Protein AF-A0AAN8TAD5-F1 (afdb_monomer_lite)

Sequence (185 aa):
MNKVQKRFANERGVILEYLETIRKLTQAKLCNKEAYDAIMIIFDKENQDLIDEFKFLLFGRNGNKNEKKKEDKKNSMEDEMFEVDMNLTRRKTAEDTAKELMHSLQQHEDQQININIYFSAVSLGYIRKIYKEEGSSIITRLRDDPTSVLPKILKKLESEEKVLIKKWGDIHEKKNNPCKLGSIV

InterPro domains:
  IPR036600 Paired amphipathic helix superfamily [G3DSA:1.20.1160.11] (1-58)
  IPR039774 Transcriptional regulatory protein Sin3-like [PTHR12346] (69-163)

Organism: Solanum bulbocastanum (NCBI:txid147425)

Secondary structure (DSSP, 8-state):
-HHHHHHTTT-HHHHHHHHHHHHHHHTTSS-HHHHHHHHHHHHTGGGHHHHHHHHHHHHGGGHHHHHHHHHHHHHHHHHHHHHHHHHHHHHHHHHHHHHHHHHHHHH-TTS---GGGT--HHHHHHHHHHHGGGHHHHHHHHHH-HHHHHHHHHHHHHHHHHHHHHHHHHHHHHHH-GGGGS---

Structure (mmCIF, N/CA/C/O backbone):
data_AF-A0AAN8TAD5-F1
#
_entry.id   AF-A0AAN8TAD5-F1
#
loop_
_atom_site.group_PDB
_atom_site.id
_atom_site.type_symbol
_atom_site.label_atom_id
_atom_site.label_alt_id
_atom_site.label_comp_id
_atom_site.label_asym_id
_atom_site.label_entity_id
_atom_site.label_seq_id
_atom_site.pdbx_PDB_ins_code
_atom_site.Cartn_x
_atom_site.Cartn_y
_atom_site.Cartn_z
_atom_site.occupancy
_atom_site.B_iso_or_equiv
_atom_site.auth_seq_id
_atom_site.auth_comp_id
_atom_site.auth_asym_id
_atom_site.auth_atom_id
_atom_site.pdbx_PDB_model_num
ATOM 1 N N . MET A 1 1 ? 27.095 -2.766 -35.282 1.00 63.03 1 MET A N 1
ATOM 2 C CA . MET A 1 1 ? 28.398 -2.071 -35.134 1.00 63.03 1 MET A CA 1
ATOM 3 C C . MET A 1 1 ? 28.638 -1.003 -36.204 1.00 63.03 1 MET A C 1
ATOM 5 O O . MET A 1 1 ? 28.796 0.156 -35.848 1.00 63.03 1 MET A O 1
ATOM 9 N N . ASN A 1 2 ? 28.573 -1.343 -37.500 1.00 75.25 2 ASN A N 1
ATOM 10 C CA . ASN A 1 2 ? 28.844 -0.394 -38.596 1.00 75.25 2 ASN A CA 1
ATOM 11 C C . 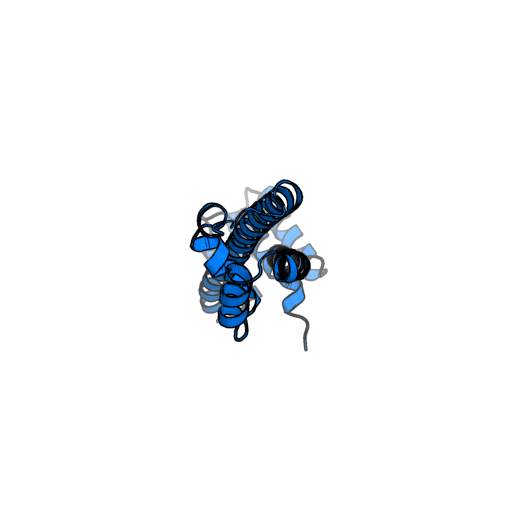ASN A 1 2 ? 27.933 0.850 -38.644 1.00 75.25 2 ASN A C 1
ATOM 13 O O . ASN A 1 2 ? 28.356 1.877 -39.156 1.00 75.25 2 ASN A O 1
ATOM 17 N N . LYS A 1 3 ? 26.696 0.787 -38.132 1.00 83.19 3 LYS A N 1
ATOM 18 C CA . LYS A 1 3 ? 25.780 1.943 -38.123 1.00 83.19 3 LYS A CA 1
ATOM 19 C C . LYS A 1 3 ? 26.178 3.005 -37.090 1.00 83.19 3 LYS A C 1
ATOM 21 O O . LYS A 1 3 ? 26.318 4.166 -37.448 1.00 83.19 3 LYS A O 1
ATOM 26 N N . VAL A 1 4 ? 26.433 2.592 -35.844 1.00 83.56 4 VAL A N 1
ATOM 27 C CA . VAL A 1 4 ? 26.841 3.482 -34.738 1.00 83.56 4 VAL A CA 1
ATOM 28 C C . VAL A 1 4 ? 28.154 4.194 -35.073 1.00 83.56 4 VAL A C 1
ATOM 30 O O . VAL A 1 4 ? 28.239 5.412 -34.983 1.00 83.56 4 VAL A O 1
ATOM 33 N N . GLN A 1 5 ? 29.156 3.450 -35.554 1.00 83.12 5 GLN A N 1
ATOM 34 C CA . GLN A 1 5 ? 30.461 4.019 -35.915 1.00 83.12 5 GLN A CA 1
ATOM 35 C C . GLN A 1 5 ? 30.392 5.005 -37.087 1.00 83.12 5 GLN A C 1
ATOM 37 O O . GLN A 1 5 ? 31.163 5.956 -37.118 1.00 83.12 5 GLN A O 1
ATOM 42 N N . LYS A 1 6 ? 29.477 4.798 -38.044 1.00 85.88 6 LYS A N 1
ATOM 43 C CA . LYS A 1 6 ? 29.263 5.737 -39.154 1.00 85.88 6 LYS A CA 1
ATOM 44 C C . LYS A 1 6 ? 28.547 7.008 -38.705 1.00 85.88 6 LYS A C 1
ATOM 46 O O . LYS A 1 6 ? 28.882 8.079 -39.193 1.00 85.88 6 LYS A O 1
ATOM 51 N N . ARG A 1 7 ? 27.571 6.889 -37.801 1.00 87.00 7 ARG A N 1
ATOM 52 C CA . ARG A 1 7 ? 26.735 8.013 -37.357 1.00 87.00 7 ARG A CA 1
ATOM 53 C C . ARG A 1 7 ? 27.471 8.940 -36.393 1.00 87.00 7 ARG A C 1
ATOM 55 O O . ARG A 1 7 ? 27.402 10.147 -36.550 1.00 87.00 7 ARG A O 1
ATOM 62 N N . PHE A 1 8 ? 28.258 8.363 -35.489 1.00 88.38 8 PHE A N 1
ATOM 63 C CA . PHE A 1 8 ? 29.022 9.091 -34.474 1.00 88.38 8 PHE A CA 1
ATOM 64 C C . PHE A 1 8 ? 30.518 9.171 -34.804 1.00 88.38 8 PHE A C 1
ATOM 66 O O . PHE A 1 8 ? 31.355 9.243 -33.908 1.00 88.38 8 PHE A O 1
ATOM 73 N N . ALA A 1 9 ? 30.891 9.142 -36.090 1.00 83.25 9 ALA A N 1
ATOM 74 C CA . ALA A 1 9 ? 32.295 9.099 -36.518 1.00 83.25 9 ALA A CA 1
ATOM 75 C C . ALA A 1 9 ? 33.137 10.267 -35.961 1.00 83.25 9 ALA A C 1
ATOM 77 O O . ALA A 1 9 ? 34.323 10.099 -35.673 1.00 83.25 9 ALA A O 1
ATOM 78 N N . ASN A 1 10 ? 32.502 11.426 -35.759 1.00 86.06 10 ASN A N 1
ATOM 79 C CA . ASN A 1 10 ? 33.123 12.633 -35.208 1.00 86.06 10 ASN A CA 1
ATOM 80 C C . ASN A 1 10 ? 32.957 12.758 -33.682 1.00 86.06 10 ASN A C 1
ATOM 82 O O . ASN A 1 10 ? 33.572 13.620 -33.061 1.00 86.06 10 ASN A O 1
ATOM 86 N N . GLU A 1 11 ? 32.180 11.871 -33.064 1.00 86.81 11 GLU A N 1
ATOM 87 C CA . GLU A 1 11 ? 31.805 11.906 -31.651 1.00 86.81 11 GLU A CA 1
ATOM 88 C C . GLU A 1 11 ? 32.415 10.709 -30.922 1.00 86.81 11 GLU A C 1
ATOM 90 O O . GLU A 1 11 ? 31.749 9.767 -30.488 1.00 86.81 11 GLU A O 1
ATOM 95 N N . ARG A 1 12 ? 33.746 10.740 -30.784 1.00 85.38 12 ARG A N 1
ATOM 96 C CA . ARG A 1 12 ? 34.502 9.646 -30.151 1.00 85.38 12 ARG A CA 1
ATOM 97 C C . ARG A 1 12 ? 34.026 9.330 -28.730 1.00 85.38 12 ARG A C 1
ATOM 99 O O . ARG A 1 12 ? 34.091 8.170 -28.339 1.00 85.38 12 ARG A O 1
ATOM 106 N N . GLY A 1 13 ? 33.538 10.328 -27.988 1.00 88.56 13 GLY A N 1
ATOM 107 C CA . GLY A 1 13 ? 32.970 10.143 -26.647 1.00 88.56 13 GLY A CA 1
ATOM 108 C C . GLY A 1 13 ? 31.778 9.183 -26.648 1.00 88.56 13 GLY A C 1
ATOM 109 O O . GLY A 1 13 ? 31.799 8.188 -25.929 1.00 88.56 13 GLY A O 1
ATOM 110 N N . VAL A 1 14 ? 30.819 9.400 -27.553 1.00 88.62 14 VAL A N 1
ATOM 111 C CA . VAL A 1 14 ? 29.623 8.555 -27.713 1.00 88.62 14 VAL A CA 1
ATOM 112 C C . VAL A 1 14 ? 30.007 7.113 -28.054 1.00 88.62 14 VAL A C 1
ATOM 114 O O . VAL A 1 14 ? 29.487 6.162 -27.471 1.00 88.62 14 VAL A O 1
ATOM 117 N N . ILE A 1 15 ? 30.974 6.925 -28.961 1.00 88.88 15 ILE A N 1
ATOM 118 C CA . ILE A 1 15 ? 31.456 5.586 -29.339 1.00 88.88 15 ILE A CA 1
ATOM 119 C C . ILE A 1 15 ? 32.115 4.870 -28.150 1.00 88.88 15 ILE A C 1
ATOM 121 O O . ILE A 1 15 ? 31.894 3.670 -27.963 1.00 88.88 15 ILE A O 1
ATOM 125 N N . LEU A 1 16 ? 32.927 5.576 -27.359 1.00 90.38 16 LEU A N 1
ATOM 126 C CA . LEU A 1 16 ? 33.606 5.005 -26.194 1.00 90.38 16 LEU A CA 1
ATOM 127 C C . LEU A 1 16 ? 32.613 4.613 -25.096 1.00 90.38 16 LEU A C 1
ATOM 129 O O . LEU A 1 16 ? 32.701 3.500 -24.580 1.00 90.38 16 LEU A O 1
ATOM 133 N N . GLU A 1 17 ? 31.645 5.473 -24.780 1.00 92.12 17 GLU A N 1
ATOM 134 C CA . GLU A 1 17 ? 30.610 5.178 -23.781 1.00 92.12 17 GLU A CA 1
ATOM 135 C C . GLU A 1 17 ? 29.714 4.010 -24.202 1.00 92.12 17 GLU A C 1
ATOM 137 O O . GLU A 1 17 ? 29.417 3.124 -23.390 1.00 92.12 17 GLU A O 1
ATOM 142 N N . TYR A 1 18 ? 29.345 3.950 -25.486 1.00 91.19 18 TYR A N 1
ATOM 143 C CA . TYR A 1 18 ? 28.626 2.815 -26.061 1.00 91.19 18 TYR A CA 1
ATOM 144 C C . TYR A 1 18 ? 29.411 1.514 -25.862 1.00 91.19 18 TYR A C 1
ATOM 146 O O . TYR A 1 18 ? 28.901 0.553 -25.283 1.00 91.19 18 TYR A O 1
ATOM 154 N N . LEU A 1 19 ? 30.672 1.482 -26.303 1.00 91.06 19 LEU A N 1
ATOM 155 C CA . LEU A 1 19 ? 31.528 0.300 -26.201 1.00 91.06 19 LEU A CA 1
ATOM 156 C C . LEU A 1 19 ? 31.737 -0.143 -24.755 1.00 91.06 19 LEU A C 1
ATOM 158 O O . LEU A 1 19 ? 31.698 -1.340 -24.468 1.00 91.06 19 LEU A O 1
ATOM 162 N N . GLU A 1 20 ? 31.925 0.808 -23.845 1.00 92.81 20 GLU A N 1
ATOM 163 C CA . GLU A 1 20 ? 32.088 0.531 -22.423 1.00 92.81 20 GLU A CA 1
ATOM 164 C C . GLU A 1 20 ? 30.814 -0.065 -21.811 1.00 92.81 20 GLU A C 1
ATOM 166 O O . GLU A 1 20 ? 30.887 -1.008 -21.018 1.00 92.81 20 GLU A O 1
ATOM 171 N N . THR A 1 21 ? 29.642 0.418 -22.223 1.00 91.62 21 THR A N 1
ATOM 172 C CA . THR A 1 21 ? 28.342 -0.124 -21.807 1.00 91.62 21 THR A CA 1
ATOM 173 C C . THR A 1 21 ? 28.157 -1.561 -22.295 1.00 91.62 21 THR A C 1
ATOM 175 O O . THR A 1 21 ? 27.820 -2.442 -21.500 1.00 91.62 21 THR A O 1
ATOM 178 N N . ILE A 1 22 ? 28.471 -1.843 -23.566 1.00 90.06 22 ILE A N 1
ATOM 179 C CA . ILE A 1 22 ? 28.450 -3.210 -24.111 1.00 90.06 22 ILE A CA 1
ATOM 180 C C . ILE A 1 22 ? 29.440 -4.107 -23.366 1.00 90.06 22 ILE A C 1
ATOM 182 O O . ILE A 1 22 ? 29.097 -5.224 -22.980 1.00 90.06 22 ILE A O 1
ATOM 186 N N . ARG A 1 23 ? 30.657 -3.622 -23.108 1.00 92.75 23 ARG A N 1
ATOM 187 C CA . ARG A 1 23 ? 31.680 -4.380 -22.383 1.00 92.75 23 ARG A CA 1
ATOM 188 C C . ARG A 1 23 ? 31.193 -4.761 -20.987 1.00 92.75 23 ARG A C 1
ATOM 190 O O . ARG A 1 23 ? 31.264 -5.931 -20.618 1.00 92.75 23 ARG A O 1
ATOM 197 N N . LYS A 1 24 ? 30.647 -3.811 -20.227 1.00 89.31 24 LYS A N 1
ATOM 198 C CA . LYS A 1 24 ? 30.080 -4.068 -18.895 1.00 89.31 24 LYS A CA 1
ATOM 199 C C . LYS A 1 24 ? 28.915 -5.066 -18.943 1.00 89.31 24 LYS A C 1
ATOM 201 O O . LYS A 1 24 ? 28.871 -5.957 -18.096 1.00 89.31 24 LYS A O 1
ATOM 206 N N . LEU A 1 25 ? 28.043 -4.978 -19.950 1.00 85.94 25 LEU A N 1
ATOM 207 C CA . LEU A 1 25 ? 26.967 -5.949 -20.177 1.00 85.94 25 LEU A CA 1
ATOM 208 C C . LEU A 1 25 ? 27.518 -7.361 -20.442 1.00 85.94 25 LEU A C 1
ATOM 210 O O . LEU A 1 25 ? 27.100 -8.316 -19.794 1.00 85.94 25 LEU A O 1
ATOM 214 N N . THR A 1 26 ? 28.508 -7.503 -21.331 1.00 85.69 26 THR A N 1
ATOM 215 C CA . THR A 1 26 ? 29.129 -8.811 -21.636 1.00 85.69 26 THR A CA 1
ATOM 216 C C . THR A 1 26 ? 29.887 -9.416 -20.454 1.00 85.69 26 THR A C 1
ATOM 218 O O . THR A 1 26 ? 29.995 -10.633 -20.352 1.00 85.69 26 THR A O 1
ATOM 221 N N . GLN A 1 27 ? 30.379 -8.583 -19.533 1.00 88.25 27 GLN A N 1
ATOM 222 C CA . GLN A 1 27 ? 31.019 -9.015 -18.288 1.00 88.25 27 GLN A CA 1
ATOM 223 C C . GLN A 1 27 ? 30.013 -9.324 -17.166 1.00 88.25 27 GLN A C 1
ATOM 225 O O . GLN A 1 27 ? 30.437 -9.522 -16.030 1.00 88.25 27 GLN A O 1
ATOM 230 N N . ALA A 1 28 ? 28.704 -9.310 -17.452 1.00 81.06 28 ALA A N 1
ATOM 231 C CA . ALA A 1 28 ? 27.626 -9.441 -16.469 1.00 81.06 28 ALA A CA 1
ATOM 232 C C . ALA A 1 28 ? 27.714 -8.427 -15.305 1.00 81.06 28 ALA A C 1
ATOM 234 O O . 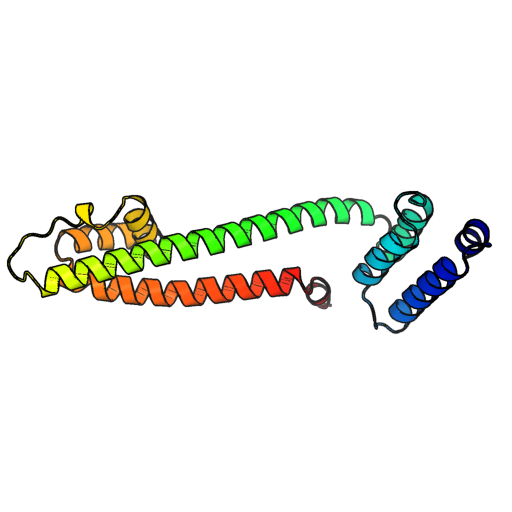ALA A 1 28 ? 27.187 -8.661 -14.221 1.00 81.06 28 ALA A O 1
ATOM 235 N N . LYS A 1 29 ? 28.376 -7.282 -15.531 1.00 83.31 29 LYS A N 1
ATOM 236 C CA . LYS A 1 29 ? 28.465 -6.160 -14.578 1.00 83.31 29 LYS A CA 1
ATOM 237 C C . LYS A 1 29 ? 27.290 -5.188 -14.697 1.00 83.31 29 LYS A C 1
ATOM 239 O O . LYS A 1 29 ? 27.157 -4.309 -13.857 1.00 83.31 29 LYS A O 1
ATOM 244 N N . LEU A 1 30 ? 26.492 -5.327 -15.754 1.00 83.44 30 LEU A N 1
ATOM 245 C CA . LEU A 1 30 ? 25.232 -4.623 -15.984 1.00 83.44 30 LEU A CA 1
ATOM 246 C C . LEU A 1 30 ? 24.187 -5.650 -16.418 1.00 83.44 30 LEU A C 1
ATOM 248 O O . LEU A 1 30 ? 24.504 -6.541 -17.210 1.00 83.44 30 LEU A O 1
ATOM 252 N N . CYS A 1 31 ? 22.944 -5.513 -15.958 1.00 82.62 31 CYS A N 1
ATOM 253 C CA . CYS A 1 31 ? 21.827 -6.264 -16.533 1.00 82.62 31 CYS A CA 1
ATOM 254 C C . CYS A 1 31 ? 21.334 -5.607 -17.838 1.00 82.62 31 CYS A C 1
ATOM 256 O O . CYS A 1 31 ? 21.557 -4.420 -18.083 1.00 82.62 31 CYS A O 1
ATOM 258 N N . ASN A 1 32 ? 20.596 -6.362 -18.667 1.00 84.06 32 ASN A N 1
ATOM 259 C CA . ASN A 1 32 ? 20.034 -5.863 -19.936 1.00 84.06 32 ASN A CA 1
ATOM 260 C C . ASN A 1 32 ? 19.261 -4.544 -19.764 1.00 84.06 32 ASN A C 1
ATOM 262 O O . ASN A 1 32 ? 19.264 -3.707 -20.659 1.00 84.06 32 ASN A O 1
ATOM 266 N N . LYS A 1 33 ? 18.598 -4.342 -18.617 1.00 81.69 33 LYS A N 1
ATOM 267 C CA . LYS A 1 33 ? 17.877 -3.097 -18.332 1.00 81.69 33 LYS A CA 1
ATOM 268 C C . LYS A 1 33 ? 18.826 -1.906 -18.172 1.00 81.69 33 LYS A C 1
ATOM 270 O O . LYS A 1 33 ? 18.628 -0.904 -18.839 1.00 81.69 33 LYS A O 1
ATOM 275 N N . GLU A 1 34 ? 19.846 -2.023 -17.330 1.00 85.25 34 GLU A N 1
ATOM 276 C CA . GLU A 1 34 ? 20.793 -0.928 -17.080 1.00 85.25 34 GLU A CA 1
ATOM 277 C C . GLU A 1 34 ? 21.597 -0.593 -18.337 1.00 85.25 34 GLU A C 1
ATOM 279 O O . GLU A 1 34 ? 21.836 0.575 -18.631 1.00 85.25 34 GLU A O 1
ATOM 284 N N . ALA A 1 35 ? 21.959 -1.613 -19.120 1.00 88.00 35 ALA A N 1
ATOM 285 C CA . ALA A 1 35 ? 22.591 -1.406 -20.414 1.00 88.00 35 ALA A CA 1
ATOM 286 C C . ALA A 1 35 ? 21.659 -0.675 -21.391 1.00 88.00 35 ALA A C 1
ATOM 288 O O . ALA A 1 35 ? 22.110 0.211 -22.104 1.00 88.00 35 ALA A O 1
ATOM 289 N N . TYR A 1 36 ? 20.364 -1.003 -21.418 1.00 89.38 36 TYR A N 1
ATOM 290 C CA . TYR A 1 36 ? 19.389 -0.287 -22.244 1.00 89.38 36 TYR A CA 1
ATOM 291 C C . TYR A 1 36 ? 19.217 1.176 -21.813 1.00 89.38 36 TYR A C 1
ATOM 293 O O . TYR A 1 36 ? 19.291 2.063 -22.659 1.00 89.38 36 TYR A O 1
ATOM 301 N N . ASP A 1 37 ? 19.049 1.429 -20.512 1.00 87.19 37 ASP A N 1
ATOM 302 C CA . ASP A 1 37 ? 18.869 2.781 -19.970 1.00 87.19 37 ASP A CA 1
ATOM 303 C C . ASP A 1 37 ? 20.116 3.653 -20.243 1.00 87.19 37 ASP A C 1
ATOM 305 O O . ASP A 1 37 ? 19.990 4.802 -20.665 1.00 87.19 37 ASP A O 1
ATOM 309 N N . ALA A 1 38 ? 21.326 3.095 -20.109 1.00 89.25 38 ALA A N 1
ATOM 310 C CA . ALA A 1 38 ? 22.568 3.777 -20.480 1.00 89.25 38 ALA A CA 1
ATOM 311 C C . ALA A 1 38 ? 22.634 4.094 -21.984 1.00 89.25 38 ALA A C 1
ATOM 313 O O . ALA A 1 38 ? 23.037 5.186 -22.371 1.00 89.25 38 ALA A O 1
ATOM 314 N N . ILE A 1 39 ? 22.192 3.174 -22.844 1.00 90.81 39 ILE A N 1
ATOM 315 C CA . ILE A 1 39 ? 22.190 3.370 -24.301 1.00 90.81 39 ILE A CA 1
ATOM 316 C C . ILE A 1 39 ? 21.171 4.429 -24.736 1.00 90.81 39 ILE A C 1
ATOM 318 O O . ILE A 1 39 ? 21.461 5.197 -25.651 1.00 90.81 39 ILE A O 1
ATOM 322 N N . MET A 1 40 ? 20.023 4.529 -24.057 1.00 89.44 40 MET A N 1
ATOM 323 C CA . MET A 1 40 ? 19.075 5.628 -24.274 1.00 89.44 40 MET A CA 1
ATOM 324 C C . MET A 1 40 ? 19.696 6.995 -23.977 1.00 89.44 40 MET A C 1
ATOM 326 O O . MET A 1 40 ? 19.405 7.955 -24.683 1.00 89.44 40 MET A O 1
ATOM 330 N N . ILE A 1 41 ? 20.545 7.082 -22.949 1.00 89.12 41 ILE A N 1
ATOM 331 C CA . ILE A 1 41 ? 21.253 8.318 -22.594 1.00 89.12 41 ILE A CA 1
ATOM 332 C C . ILE A 1 41 ? 22.346 8.625 -23.627 1.00 89.12 41 ILE A C 1
ATOM 334 O O . ILE A 1 41 ? 22.442 9.758 -24.082 1.00 89.12 41 ILE A O 1
ATOM 338 N N . ILE A 1 42 ? 23.130 7.619 -24.031 1.00 90.88 42 ILE A N 1
ATOM 339 C CA . ILE A 1 42 ? 24.257 7.774 -24.969 1.00 90.88 42 ILE A CA 1
ATOM 340 C C . ILE A 1 42 ? 23.794 8.234 -26.359 1.00 90.88 42 ILE A C 1
ATOM 342 O O . ILE A 1 42 ? 24.480 9.019 -27.007 1.00 90.88 42 ILE A O 1
ATOM 346 N N . PHE A 1 43 ? 22.661 7.723 -26.845 1.00 89.31 43 PHE A N 1
ATOM 347 C CA . PHE A 1 43 ? 22.172 8.015 -28.196 1.00 89.31 43 PHE A CA 1
ATOM 348 C C . PHE A 1 43 ? 21.149 9.152 -28.263 1.00 89.31 43 PHE A C 1
ATOM 350 O O . PHE A 1 43 ? 20.903 9.657 -29.360 1.00 89.31 43 PHE A O 1
ATOM 357 N N . ASP A 1 44 ? 20.599 9.571 -27.122 1.00 84.19 44 ASP A N 1
ATOM 358 C CA . ASP A 1 44 ? 19.527 10.564 -27.006 1.00 84.19 44 ASP A CA 1
ATOM 359 C C . ASP A 1 44 ? 18.295 10.249 -27.890 1.00 84.19 44 ASP A C 1
ATOM 361 O O . ASP A 1 44 ? 18.239 9.291 -28.670 1.00 84.19 44 ASP A O 1
ATOM 365 N N . LYS A 1 45 ? 17.235 11.047 -27.765 1.00 80.38 45 LYS A N 1
ATOM 366 C CA . LYS A 1 45 ? 15.980 10.831 -28.484 1.00 80.38 45 LYS A CA 1
ATOM 367 C C . LYS A 1 45 ? 16.092 11.028 -29.994 1.00 80.38 45 LYS A C 1
ATOM 369 O O . LYS A 1 45 ? 15.178 10.619 -30.700 1.00 80.38 45 LYS A O 1
ATOM 374 N N . GLU A 1 46 ? 17.168 11.621 -30.497 1.00 83.50 46 GLU A N 1
ATOM 375 C CA . GLU A 1 46 ? 17.367 11.863 -31.931 1.00 83.50 46 GLU A CA 1
ATOM 376 C C . GLU A 1 46 ? 17.778 10.600 -32.707 1.00 83.50 46 GLU A C 1
ATOM 378 O O . GLU A 1 46 ? 17.617 10.537 -33.926 1.00 83.50 46 GLU A O 1
ATOM 383 N N . ASN A 1 47 ? 18.251 9.558 -32.013 1.00 87.94 47 ASN A N 1
ATOM 384 C CA . ASN A 1 47 ? 18.738 8.318 -32.622 1.00 87.94 47 ASN A CA 1
ATOM 385 C C . ASN A 1 47 ? 17.891 7.099 -32.209 1.00 87.94 47 ASN A C 1
ATOM 387 O O . ASN A 1 47 ? 18.424 6.023 -31.916 1.00 87.94 47 ASN A O 1
ATOM 391 N N . GLN A 1 48 ? 16.559 7.259 -32.197 1.00 85.88 48 GLN A N 1
ATOM 392 C CA . GLN A 1 48 ? 15.621 6.192 -31.807 1.00 85.88 48 GLN A CA 1
ATOM 393 C C . GLN A 1 48 ? 15.808 4.897 -32.594 1.00 85.88 48 GLN A C 1
ATOM 395 O O . GLN A 1 48 ? 15.666 3.824 -32.024 1.00 85.88 48 GLN A O 1
ATOM 400 N N . ASP A 1 49 ? 16.187 4.959 -33.872 1.00 87.38 49 ASP A N 1
ATOM 401 C CA . ASP A 1 49 ? 16.398 3.758 -34.683 1.00 87.38 49 ASP A CA 1
ATOM 402 C C . ASP A 1 49 ? 17.512 2.856 -34.125 1.00 87.38 49 ASP A C 1
ATOM 404 O O . ASP A 1 49 ? 17.405 1.629 -34.166 1.00 87.38 49 ASP A O 1
ATOM 408 N N . LEU A 1 50 ? 18.561 3.456 -33.551 1.00 89.50 50 LEU A N 1
ATOM 409 C CA . LEU A 1 50 ? 19.647 2.726 -32.896 1.00 89.50 50 LEU A CA 1
ATOM 410 C C . LEU A 1 50 ? 19.219 2.185 -31.527 1.00 89.50 50 LEU A C 1
ATOM 412 O O . LEU A 1 50 ? 19.593 1.065 -31.169 1.00 89.50 50 LEU A O 1
ATOM 416 N N . ILE A 1 51 ? 18.422 2.957 -30.782 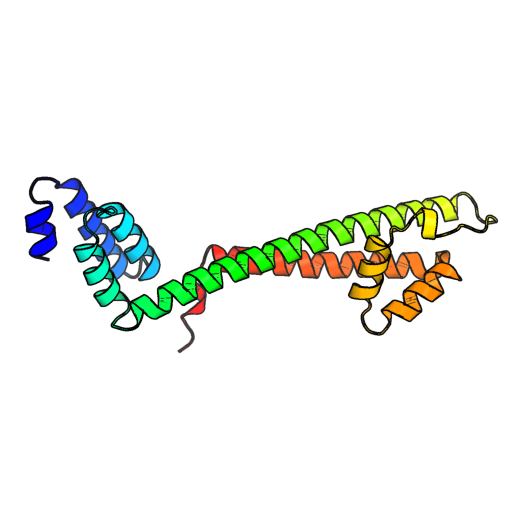1.00 88.94 51 ILE A N 1
ATOM 417 C CA . ILE A 1 51 ? 17.856 2.553 -29.486 1.00 88.94 51 ILE A CA 1
ATOM 418 C C . ILE A 1 51 ? 16.905 1.365 -29.671 1.00 88.94 51 ILE A C 1
ATOM 420 O O . ILE A 1 51 ? 17.007 0.377 -28.943 1.00 88.94 51 ILE A O 1
ATOM 424 N N . ASP A 1 52 ? 16.036 1.411 -30.678 1.00 84.94 52 ASP A N 1
ATOM 425 C CA . ASP A 1 52 ? 15.080 0.355 -31.003 1.00 84.94 52 ASP A CA 1
ATOM 426 C C . ASP A 1 52 ? 15.773 -0.925 -31.483 1.00 84.94 52 ASP A C 1
ATOM 428 O O . ASP A 1 52 ? 15.405 -2.024 -31.056 1.00 84.94 52 ASP A O 1
ATOM 432 N N . GLU A 1 53 ? 16.810 -0.813 -32.323 1.00 86.44 53 GLU A N 1
ATOM 433 C CA . GLU A 1 53 ? 17.621 -1.966 -32.735 1.00 86.44 53 GLU A CA 1
ATOM 434 C C . GLU A 1 53 ? 18.285 -2.617 -31.511 1.00 86.44 53 GLU A C 1
ATOM 436 O O . GLU A 1 53 ? 18.241 -3.838 -31.346 1.00 86.44 53 GLU A O 1
ATOM 441 N N . PHE A 1 54 ? 18.827 -1.808 -30.597 1.00 87.44 54 PHE A N 1
ATOM 442 C CA . PHE A 1 54 ? 19.443 -2.304 -29.369 1.00 87.44 54 PHE A CA 1
ATOM 443 C C . PHE A 1 54 ? 18.430 -2.950 -28.414 1.00 87.44 54 PHE A C 1
ATOM 445 O O . PHE A 1 54 ? 18.654 -4.048 -27.902 1.00 87.44 54 PHE A O 1
ATOM 452 N N . LYS A 1 55 ? 17.266 -2.328 -28.227 1.00 86.25 55 LYS A N 1
ATOM 453 C CA . LYS A 1 55 ? 16.138 -2.884 -27.470 1.00 86.25 55 LYS A CA 1
ATOM 454 C C . LYS A 1 55 ? 15.697 -4.232 -28.025 1.00 86.25 55 LYS A C 1
ATOM 456 O O . LYS A 1 55 ? 15.445 -5.164 -27.260 1.00 86.25 55 LYS A O 1
ATOM 461 N N . PHE A 1 56 ? 15.609 -4.345 -29.349 1.00 83.94 56 PHE A N 1
ATOM 462 C CA . PHE A 1 56 ? 15.255 -5.589 -30.018 1.00 83.94 56 PHE A CA 1
ATOM 463 C C . PHE A 1 56 ? 16.305 -6.676 -29.770 1.00 83.94 56 PHE A C 1
ATOM 465 O O . PHE A 1 56 ? 15.937 -7.815 -29.492 1.00 83.94 56 PHE A O 1
ATOM 472 N N . LEU A 1 57 ? 17.594 -6.329 -29.798 1.00 85.25 57 LEU A N 1
ATOM 473 C CA . LEU A 1 57 ? 18.679 -7.260 -29.476 1.00 85.25 57 LEU A CA 1
ATOM 474 C C . LEU A 1 57 ? 18.607 -7.762 -28.027 1.00 85.25 57 LEU A C 1
ATOM 476 O O . LEU A 1 57 ? 18.845 -8.941 -27.779 1.00 85.25 57 LEU A O 1
ATOM 480 N N . LEU A 1 58 ? 18.252 -6.894 -27.079 1.00 83.06 58 LEU A N 1
ATOM 481 C CA . LEU A 1 58 ? 18.200 -7.248 -25.658 1.00 83.06 58 LEU A CA 1
ATOM 482 C C . LEU A 1 58 ? 16.928 -7.990 -25.232 1.00 83.06 58 LEU A C 1
ATOM 484 O O . LEU A 1 58 ? 16.976 -8.801 -24.305 1.00 83.06 58 LEU A O 1
ATOM 488 N N . PHE A 1 59 ? 15.784 -7.679 -25.847 1.00 80.19 59 PHE A N 1
ATOM 489 C CA . PHE A 1 59 ? 14.463 -8.115 -25.371 1.00 80.19 59 PHE A CA 1
ATOM 490 C C . PHE A 1 59 ? 13.625 -8.854 -26.428 1.00 80.19 59 PHE A C 1
ATOM 492 O O . PHE A 1 59 ? 12.515 -9.312 -26.134 1.00 80.19 59 PHE A O 1
ATOM 499 N N . GLY A 1 60 ? 14.129 -8.978 -27.657 1.00 76.12 60 GLY A N 1
ATOM 500 C CA . GLY A 1 60 ? 13.438 -9.600 -28.782 1.00 76.12 60 GLY A CA 1
ATOM 501 C C . GLY A 1 60 ? 12.153 -8.875 -29.204 1.00 76.12 60 GLY A C 1
ATOM 502 O O . GLY A 1 60 ? 11.841 -7.760 -28.781 1.00 76.12 60 GLY A O 1
ATOM 503 N N . ARG A 1 61 ? 11.337 -9.563 -30.014 1.00 63.94 61 ARG A N 1
ATOM 504 C CA . ARG A 1 61 ? 10.050 -9.082 -30.572 1.00 63.94 61 ARG A CA 1
ATOM 505 C C . ARG A 1 61 ? 8.991 -8.725 -29.509 1.00 63.94 61 ARG A C 1
ATOM 507 O O . ARG A 1 61 ? 7.975 -8.115 -29.828 1.00 63.94 61 ARG A O 1
ATOM 514 N N . ASN A 1 62 ? 9.238 -9.081 -28.246 1.00 55.38 62 ASN A N 1
ATOM 515 C CA . ASN A 1 62 ? 8.374 -8.803 -27.098 1.00 55.38 62 ASN A CA 1
ATOM 516 C C . ASN A 1 62 ? 8.694 -7.468 -26.391 1.00 55.38 62 ASN A C 1
ATOM 518 O O . ASN A 1 62 ? 7.956 -7.083 -25.482 1.00 55.38 62 ASN A O 1
ATOM 522 N N . GLY A 1 63 ? 9.740 -6.741 -26.808 1.00 52.06 63 GLY A N 1
ATOM 523 C CA . GLY A 1 63 ? 10.179 -5.484 -26.184 1.00 52.06 63 GLY A CA 1
ATOM 524 C C . GLY A 1 63 ? 9.081 -4.419 -26.040 1.00 52.06 63 GLY A C 1
ATOM 525 O O . GLY A 1 63 ? 8.954 -3.824 -24.974 1.00 52.06 63 GLY A O 1
ATOM 526 N N . ASN A 1 64 ? 8.216 -4.251 -27.048 1.00 49.72 64 ASN A N 1
ATOM 527 C CA . ASN A 1 64 ? 7.130 -3.254 -27.015 1.00 49.72 64 ASN A CA 1
ATOM 528 C C . ASN A 1 64 ? 5.972 -3.640 -26.077 1.00 49.72 64 ASN A C 1
ATOM 530 O O . ASN A 1 64 ? 5.344 -2.774 -25.476 1.00 49.72 64 ASN A O 1
ATOM 534 N N . LYS A 1 65 ? 5.708 -4.941 -25.879 1.00 51.59 65 LYS A N 1
ATOM 535 C CA . LYS A 1 65 ? 4.739 -5.407 -24.865 1.00 51.59 65 LYS A CA 1
ATOM 536 C C . LYS A 1 65 ? 5.275 -5.206 -23.445 1.00 51.59 65 LYS A C 1
ATOM 538 O O . LYS A 1 65 ? 4.493 -5.041 -22.512 1.00 51.59 65 LYS A O 1
ATOM 543 N N . ASN A 1 66 ? 6.597 -5.221 -23.284 1.00 49.94 66 ASN A N 1
ATOM 544 C CA . ASN A 1 66 ? 7.253 -5.044 -21.996 1.00 49.94 66 ASN A CA 1
ATOM 545 C C . ASN A 1 66 ? 7.295 -3.579 -21.550 1.00 49.94 66 ASN A C 1
ATOM 547 O O . ASN A 1 66 ? 7.301 -3.350 -20.351 1.00 49.94 66 ASN A O 1
ATOM 551 N N . GLU A 1 67 ? 7.301 -2.598 -22.454 1.00 51.41 67 GLU A N 1
ATOM 552 C CA . GLU A 1 67 ? 7.249 -1.174 -22.076 1.00 51.41 67 GLU A CA 1
ATOM 553 C C . GLU A 1 67 ? 5.905 -0.765 -21.494 1.00 51.41 67 GLU A C 1
ATOM 555 O O . GLU A 1 67 ? 5.879 -0.225 -20.393 1.00 51.41 67 GLU A O 1
ATOM 560 N N . LYS A 1 68 ? 4.796 -1.128 -22.148 1.00 52.75 68 LYS A N 1
ATOM 561 C CA . LYS A 1 68 ? 3.460 -0.873 -21.597 1.00 52.75 68 LYS A CA 1
ATOM 562 C C . LYS A 1 68 ? 3.274 -1.569 -20.242 1.00 52.75 68 LYS A C 1
ATOM 564 O O . LYS A 1 68 ? 2.915 -0.932 -19.264 1.00 52.75 68 LYS A O 1
ATOM 569 N N . LYS A 1 69 ? 3.703 -2.836 -20.130 1.00 53.62 69 LYS A N 1
ATOM 570 C CA . LYS A 1 69 ? 3.748 -3.555 -18.841 1.00 53.62 69 LYS A CA 1
ATOM 571 C C . LYS A 1 69 ? 4.670 -2.908 -17.798 1.00 53.62 69 LYS A C 1
ATOM 573 O O . LYS A 1 69 ? 4.425 -3.071 -16.607 1.00 53.62 69 LYS A O 1
ATOM 578 N N . LYS A 1 70 ? 5.759 -2.247 -18.201 1.00 54.91 70 LYS A N 1
ATOM 579 C CA . LYS A 1 70 ? 6.691 -1.565 -17.286 1.00 54.91 70 LYS A CA 1
ATOM 580 C C . LYS A 1 70 ? 6.097 -0.261 -16.768 1.00 54.91 70 LYS A C 1
ATOM 582 O O . LYS A 1 70 ? 6.280 0.019 -15.589 1.00 54.91 70 LYS A O 1
ATOM 587 N N . GLU A 1 71 ? 5.410 0.498 -17.614 1.00 55.94 71 GLU A N 1
ATOM 588 C CA . GLU A 1 71 ? 4.695 1.715 -17.224 1.00 55.94 71 GLU A CA 1
ATOM 589 C C . GLU A 1 71 ? 3.531 1.374 -16.288 1.00 55.94 71 GLU A C 1
ATOM 591 O O . GLU A 1 71 ? 3.482 1.890 -15.176 1.00 55.94 71 GLU A O 1
ATOM 596 N N . ASP A 1 72 ? 2.719 0.371 -16.639 1.00 58.72 72 ASP A N 1
ATOM 597 C CA . ASP A 1 72 ? 1.646 -0.141 -15.777 1.00 58.72 72 ASP A CA 1
ATOM 598 C C . ASP A 1 72 ? 2.189 -0.631 -14.418 1.00 58.72 72 ASP A C 1
ATOM 600 O O . ASP A 1 72 ? 1.624 -0.342 -13.364 1.00 58.72 72 ASP A O 1
ATOM 604 N N . LYS A 1 73 ? 3.333 -1.334 -14.409 1.00 60.53 73 LYS A N 1
ATOM 605 C CA . LYS A 1 73 ? 3.973 -1.811 -13.171 1.00 60.53 73 LYS A CA 1
ATOM 606 C C . LYS A 1 73 ? 4.593 -0.677 -12.350 1.00 60.53 73 LYS A C 1
ATOM 608 O O . LYS A 1 73 ? 4.600 -0.758 -11.124 1.00 60.53 73 LYS A O 1
ATOM 613 N N . LYS A 1 74 ? 5.143 0.355 -12.995 1.00 60.38 74 LYS A N 1
ATOM 614 C CA . LYS A 1 74 ? 5.680 1.540 -12.315 1.00 60.38 74 LYS A CA 1
ATOM 615 C C . LYS A 1 74 ? 4.548 2.322 -11.647 1.00 60.38 74 LYS A C 1
ATOM 617 O O . LYS A 1 74 ? 4.667 2.600 -10.459 1.00 60.38 74 LYS A O 1
ATOM 622 N N . ASN A 1 75 ? 3.454 2.560 -12.368 1.00 65.75 75 ASN A N 1
ATOM 623 C CA . ASN A 1 75 ? 2.264 3.233 -11.847 1.00 65.75 75 ASN A CA 1
ATOM 624 C C . ASN A 1 75 ? 1.656 2.436 -10.680 1.00 65.75 75 ASN A C 1
ATOM 626 O O . ASN A 1 75 ? 1.416 2.994 -9.619 1.00 65.75 75 ASN A O 1
ATOM 630 N N . SER A 1 76 ? 1.563 1.105 -10.801 1.00 73.94 76 SER A N 1
ATOM 631 C CA . SER A 1 76 ? 1.115 0.232 -9.704 1.00 73.94 76 SER A CA 1
ATOM 632 C C . SER A 1 76 ? 1.997 0.328 -8.454 1.00 73.94 76 SER A C 1
ATOM 634 O O . SER A 1 76 ? 1.481 0.316 -7.342 1.00 73.94 76 SER A O 1
ATOM 636 N N . MET A 1 77 ? 3.325 0.404 -8.600 1.00 75.00 77 MET A N 1
ATOM 637 C CA . MET A 1 77 ? 4.220 0.544 -7.442 1.00 75.00 77 MET A CA 1
ATOM 638 C C . MET A 1 77 ? 4.121 1.934 -6.798 1.00 75.00 77 MET A C 1
ATOM 640 O O . MET A 1 77 ? 4.295 2.050 -5.587 1.00 75.00 77 MET A O 1
ATOM 644 N N . GLU A 1 78 ? 3.849 2.978 -7.583 1.00 78.81 78 GLU A N 1
ATOM 645 C CA . GLU A 1 78 ? 3.589 4.330 -7.073 1.00 78.81 78 GLU A CA 1
ATOM 646 C C . GLU A 1 78 ? 2.260 4.391 -6.306 1.00 78.81 78 GLU A C 1
ATOM 648 O O . GLU A 1 78 ? 2.235 4.914 -5.190 1.00 78.81 78 GLU A O 1
ATOM 653 N N . ASP A 1 79 ? 1.207 3.756 -6.826 1.00 84.50 79 ASP A N 1
ATOM 654 C CA . ASP A 1 79 ? -0.087 3.623 -6.147 1.00 84.50 79 ASP A CA 1
ATOM 655 C C . ASP A 1 79 ? 0.034 2.826 -4.838 1.00 84.50 79 ASP A C 1
ATOM 657 O O . ASP A 1 79 ? -0.487 3.236 -3.798 1.00 84.50 79 ASP A O 1
ATOM 661 N N . GLU A 1 80 ? 0.767 1.706 -4.853 1.00 86.94 80 GLU A N 1
ATOM 662 C CA . GLU A 1 80 ? 1.016 0.899 -3.653 1.00 86.94 80 GLU A CA 1
ATOM 663 C C . GLU A 1 80 ? 1.782 1.682 -2.580 1.00 86.94 80 GLU A C 1
ATOM 665 O O . GLU A 1 80 ? 1.465 1.570 -1.393 1.00 86.94 80 GLU A O 1
ATOM 670 N N . MET A 1 81 ? 2.784 2.470 -2.980 1.00 86.88 81 MET A N 1
ATOM 671 C CA . MET A 1 81 ? 3.560 3.313 -2.068 1.00 86.88 81 MET A CA 1
ATOM 672 C C . MET A 1 81 ? 2.671 4.386 -1.435 1.00 86.88 81 MET A C 1
ATOM 674 O O . MET A 1 81 ? 2.652 4.520 -0.211 1.00 86.88 81 MET A O 1
ATOM 678 N N . PHE A 1 82 ? 1.868 5.074 -2.250 1.00 90.88 82 PHE A N 1
ATOM 679 C CA . PHE A 1 82 ? 0.909 6.065 -1.770 1.00 90.88 82 PHE A CA 1
ATOM 680 C C . PHE A 1 82 ? -0.099 5.457 -0.788 1.00 90.88 82 PHE A C 1
ATOM 682 O O . PHE A 1 82 ? -0.403 6.058 0.244 1.00 90.88 82 PHE A O 1
ATOM 689 N N . GLU A 1 83 ? -0.603 4.251 -1.061 1.00 91.12 83 GLU A N 1
ATOM 690 C CA . GLU A 1 83 ? -1.535 3.584 -0.153 1.00 91.12 83 GLU A CA 1
ATOM 691 C C . GLU A 1 83 ? -0.880 3.256 1.197 1.00 91.12 83 GLU A C 1
ATOM 693 O O . GLU A 1 83 ? -1.507 3.414 2.249 1.00 91.12 83 GLU A O 1
ATOM 698 N N . VAL A 1 84 ? 0.375 2.798 1.194 1.00 91.50 84 VAL A N 1
ATOM 699 C CA . VAL A 1 84 ? 1.115 2.502 2.429 1.00 91.50 84 VAL A CA 1
ATOM 700 C C . VAL A 1 84 ? 1.343 3.772 3.242 1.00 91.50 84 VAL A C 1
ATOM 702 O O . VAL A 1 84 ? 1.015 3.776 4.430 1.00 91.50 84 VAL A O 1
ATOM 705 N N . ASP A 1 85 ? 1.803 4.851 2.611 1.00 91.88 85 ASP A N 1
ATOM 706 C CA . ASP A 1 85 ? 2.028 6.140 3.273 1.00 91.88 85 ASP A CA 1
ATOM 707 C C . ASP A 1 85 ? 0.722 6.703 3.848 1.00 91.88 85 ASP A C 1
ATOM 709 O O . ASP A 1 85 ? 0.652 7.073 5.021 1.00 91.88 85 ASP A O 1
ATOM 713 N N . MET A 1 86 ? -0.362 6.661 3.070 1.00 93.56 86 MET A N 1
ATOM 714 C CA . MET A 1 86 ? -1.692 7.076 3.519 1.00 93.56 86 MET A CA 1
ATOM 715 C C . MET A 1 86 ? -2.171 6.258 4.727 1.00 93.56 86 MET A C 1
ATOM 717 O O . MET A 1 86 ? -2.744 6.809 5.672 1.00 93.56 86 MET A O 1
ATOM 721 N N . ASN A 1 87 ? -1.956 4.939 4.725 1.00 91.69 87 ASN A N 1
ATOM 722 C CA . ASN A 1 87 ? -2.305 4.097 5.868 1.00 91.69 87 ASN A CA 1
ATOM 723 C C . ASN A 1 87 ? -1.416 4.406 7.087 1.00 91.69 87 ASN A C 1
ATOM 725 O O . ASN A 1 87 ? -1.946 4.441 8.196 1.00 91.69 87 ASN A O 1
ATOM 729 N N . LEU A 1 88 ? -0.120 4.695 6.909 1.00 93.62 88 LEU A N 1
ATOM 730 C CA . LEU A 1 88 ? 0.772 5.130 7.993 1.00 93.62 88 LEU A CA 1
ATOM 731 C C . LEU A 1 88 ? 0.300 6.449 8.620 1.00 93.62 88 LEU A C 1
ATOM 733 O O . LEU A 1 88 ? 0.231 6.543 9.846 1.00 93.62 88 LEU A O 1
ATOM 737 N N . THR A 1 89 ? -0.103 7.434 7.812 1.00 93.50 89 THR A N 1
ATOM 738 C CA . THR A 1 89 ? -0.671 8.696 8.315 1.00 93.50 89 THR A CA 1
ATOM 739 C C . THR A 1 89 ? -1.958 8.454 9.100 1.00 93.50 89 THR A C 1
ATOM 741 O O . THR A 1 89 ? -2.075 8.897 10.240 1.00 93.50 89 THR A O 1
ATOM 744 N N . ARG A 1 90 ? -2.912 7.697 8.539 1.00 92.62 90 ARG A N 1
ATOM 745 C CA . ARG A 1 90 ? -4.186 7.380 9.216 1.00 92.62 90 ARG A CA 1
ATOM 746 C C . ARG A 1 90 ? -3.972 6.632 10.525 1.00 92.62 90 ARG A C 1
ATOM 748 O O . ARG A 1 90 ? -4.631 6.934 11.518 1.00 92.62 90 ARG A O 1
ATOM 755 N N . ARG A 1 91 ? -3.039 5.678 10.530 1.00 94.75 91 ARG A N 1
ATOM 756 C CA . ARG A 1 91 ? -2.617 4.941 11.721 1.00 94.75 91 ARG A CA 1
ATOM 757 C C . ARG A 1 91 ? -2.097 5.890 12.787 1.00 94.75 91 ARG A C 1
ATOM 759 O O . ARG A 1 91 ? -2.549 5.800 13.922 1.00 94.75 91 ARG A O 1
ATOM 766 N N . LYS A 1 92 ? -1.186 6.793 12.418 1.00 94.06 92 LYS A N 1
ATOM 767 C CA . LYS A 1 92 ? -0.581 7.751 13.342 1.00 94.06 92 LYS A CA 1
ATOM 768 C C . LYS A 1 92 ? -1.634 8.671 13.960 1.00 94.06 92 LYS A C 1
ATOM 770 O O . LYS A 1 92 ? -1.697 8.776 15.177 1.00 94.06 92 LYS A O 1
ATOM 775 N N . THR A 1 93 ? -2.545 9.216 13.154 1.00 94.12 93 THR A N 1
ATOM 776 C CA . THR A 1 93 ? -3.679 10.012 13.656 1.00 94.12 93 THR A CA 1
ATOM 777 C C . THR A 1 93 ? -4.588 9.207 14.592 1.00 94.12 93 THR A C 1
ATOM 779 O O . THR A 1 93 ? -5.005 9.711 15.634 1.00 94.12 93 THR A O 1
ATOM 782 N N . ALA A 1 94 ? -4.901 7.952 14.256 1.00 93.88 94 ALA A N 1
ATOM 783 C CA . ALA A 1 94 ? -5.703 7.080 15.119 1.00 93.88 94 ALA A CA 1
ATOM 784 C C . ALA A 1 94 ? -4.985 6.735 16.437 1.00 93.88 94 ALA A C 1
ATOM 786 O O . ALA A 1 94 ? -5.627 6.621 17.475 1.00 93.88 94 ALA A O 1
ATOM 787 N N . GLU A 1 95 ? -3.664 6.583 16.407 1.00 95.06 95 GLU A N 1
ATOM 788 C CA . GLU A 1 95 ? -2.844 6.338 17.592 1.00 95.06 95 GLU A CA 1
ATOM 789 C C . GLU A 1 95 ? -2.788 7.568 18.502 1.00 95.06 95 GLU A C 1
ATOM 791 O O . GLU A 1 95 ? -3.002 7.441 19.705 1.00 95.06 95 GLU A O 1
ATOM 796 N N . ASP A 1 96 ? -2.536 8.749 17.938 1.00 94.19 96 ASP A N 1
ATOM 797 C CA . ASP A 1 96 ? -2.426 9.991 18.706 1.00 94.19 96 ASP A CA 1
ATOM 798 C C . ASP A 1 96 ? -3.767 10.330 19.383 1.00 94.19 96 ASP A C 1
ATOM 800 O O . ASP A 1 96 ? -3.799 10.581 20.586 1.00 94.19 96 ASP A O 1
ATOM 804 N N . THR A 1 97 ? -4.886 10.191 18.660 1.00 92.75 97 THR A N 1
ATOM 805 C CA . THR A 1 97 ? -6.243 10.353 19.228 1.00 92.75 97 THR A CA 1
ATOM 806 C C . THR A 1 97 ? -6.575 9.309 20.299 1.00 92.75 97 THR A C 1
ATOM 808 O O . THR A 1 97 ? -7.178 9.637 21.320 1.00 92.75 97 THR A O 1
ATOM 811 N N . ALA A 1 98 ? -6.148 8.053 20.121 1.00 92.81 98 ALA A N 1
ATOM 812 C CA . ALA A 1 98 ? -6.324 7.012 21.133 1.00 92.81 98 ALA A CA 1
ATOM 813 C C . ALA A 1 98 ? -5.514 7.295 22.409 1.00 92.81 98 ALA A C 1
ATOM 815 O O . ALA A 1 98 ? -6.015 7.069 23.512 1.00 92.81 98 ALA A O 1
ATOM 816 N N . LYS A 1 99 ? -4.281 7.800 22.276 1.00 92.88 99 LYS A N 1
ATOM 817 C CA . LYS A 1 99 ? -3.438 8.197 23.416 1.00 92.88 99 LYS A CA 1
ATOM 818 C C . LYS A 1 99 ? -4.017 9.397 24.154 1.00 92.88 99 LYS A C 1
ATOM 820 O O . LYS A 1 99 ? -4.038 9.387 25.382 1.00 92.88 99 LYS A O 1
ATOM 825 N N . GLU A 1 100 ? -4.511 10.390 23.422 1.00 91.62 100 GLU A N 1
ATOM 826 C CA . GLU A 1 100 ? -5.166 11.565 23.998 1.00 91.62 100 GLU A CA 1
ATOM 827 C C . GLU A 1 100 ? -6.405 11.168 24.809 1.00 91.62 100 GLU A C 1
ATOM 829 O O . GLU A 1 100 ? -6.519 11.540 25.977 1.00 91.62 100 GLU A O 1
ATOM 834 N N . LEU A 1 101 ? -7.273 10.317 24.246 1.00 90.44 101 LEU A N 1
ATOM 835 C CA . LEU A 1 101 ? -8.433 9.793 24.968 1.00 90.44 101 LEU A CA 1
ATOM 836 C C . LEU A 1 101 ? -8.020 9.000 26.215 1.00 90.44 101 LEU A C 1
ATOM 838 O O . LEU A 1 101 ? -8.627 9.156 27.273 1.00 90.44 101 LEU A O 1
ATOM 842 N N . MET A 1 102 ? -6.981 8.168 26.116 1.00 88.38 102 MET A N 1
ATOM 843 C CA . MET A 1 102 ? -6.490 7.389 27.254 1.00 88.38 102 MET A CA 1
ATOM 844 C C . MET A 1 102 ? -5.983 8.292 28.387 1.00 88.38 102 MET A C 1
ATOM 846 O O . MET A 1 102 ? -6.269 8.022 29.550 1.00 88.38 102 MET A O 1
ATOM 850 N N . HIS A 1 103 ? -5.296 9.388 28.057 1.00 88.81 103 HIS A N 1
ATOM 851 C CA . HIS A 1 103 ? -4.863 10.380 29.041 1.00 88.81 103 HIS A CA 1
ATOM 852 C C . HIS A 1 103 ? -6.055 11.114 29.676 1.00 88.81 103 HIS A C 1
ATOM 854 O O . HIS A 1 103 ? -6.073 11.325 30.886 1.00 88.81 103 HIS A O 1
ATOM 860 N N . SER A 1 104 ? -7.077 11.480 28.895 1.00 86.12 104 SER A N 1
ATOM 861 C CA . SER A 1 104 ? -8.295 12.100 29.439 1.00 86.12 104 SER A CA 1
ATOM 862 C C . SER A 1 104 ? -9.056 11.171 30.390 1.00 86.12 104 SER A C 1
ATOM 864 O O . SER A 1 104 ? -9.508 11.627 31.437 1.00 86.12 104 SER A O 1
ATOM 866 N N . LEU A 1 105 ? -9.151 9.876 30.073 1.00 84.31 105 LEU A N 1
ATOM 867 C CA . LEU A 1 105 ? -9.787 8.878 30.945 1.00 84.31 105 LEU A CA 1
ATOM 868 C C . LEU A 1 105 ? -9.036 8.691 32.269 1.00 84.31 105 LEU A C 1
ATOM 870 O O . LEU A 1 105 ? -9.663 8.471 33.296 1.00 84.31 105 LEU A O 1
ATOM 874 N N . GLN A 1 106 ? -7.707 8.815 32.261 1.00 82.31 106 GLN A N 1
ATOM 875 C CA . GLN A 1 106 ? -6.895 8.770 33.483 1.00 82.31 106 GLN A CA 1
ATOM 876 C C . GLN A 1 106 ? -7.068 10.013 34.369 1.00 82.31 106 GLN A C 1
ATOM 878 O O . GLN A 1 106 ? -6.835 9.939 35.570 1.00 82.31 106 GLN A O 1
ATOM 883 N N . GLN A 1 107 ? -7.436 11.160 33.791 1.00 78.19 107 GLN A N 1
ATOM 884 C CA . GLN A 1 107 ? -7.615 12.423 34.520 1.00 78.19 107 GLN A CA 1
ATOM 885 C C . GLN A 1 107 ? -9.028 12.578 35.106 1.00 78.19 107 GLN A C 1
ATOM 887 O O . GLN A 1 107 ? -9.208 13.291 36.092 1.00 78.19 107 GLN A O 1
ATOM 892 N N . HIS A 1 108 ? -10.029 11.924 34.511 1.00 69.31 108 HIS A N 1
ATOM 893 C CA . HIS A 1 108 ? -11.437 12.058 34.884 1.00 69.31 108 HIS A CA 1
ATOM 894 C C . HIS A 1 108 ? -12.106 10.679 34.994 1.00 69.31 108 HIS A C 1
ATOM 896 O O . HIS A 1 108 ? -12.875 10.292 34.117 1.00 69.31 108 HIS A O 1
ATOM 902 N N . GLU A 1 109 ? -11.820 9.946 36.078 1.00 59.53 109 GLU A N 1
ATOM 903 C CA . GLU A 1 109 ? -12.309 8.569 36.296 1.00 59.53 109 GLU A CA 1
ATOM 904 C C . GLU A 1 109 ? -13.851 8.443 36.325 1.00 59.53 109 GLU A C 1
ATOM 906 O O . GLU A 1 109 ? -14.372 7.375 36.015 1.00 59.53 109 GLU A O 1
ATOM 911 N N . ASP A 1 110 ? -14.586 9.533 36.590 1.00 57.41 110 ASP A N 1
ATOM 912 C CA . ASP A 1 110 ? -16.051 9.525 36.763 1.00 57.41 110 ASP A CA 1
ATOM 913 C C . ASP A 1 110 ? -16.849 10.228 35.645 1.00 57.41 110 ASP A C 1
ATOM 915 O O . ASP A 1 110 ? -18.079 10.321 35.718 1.00 57.41 110 ASP A O 1
ATOM 919 N N . GLN A 1 111 ? -16.198 10.759 34.602 1.00 64.44 111 GLN A N 1
ATOM 920 C CA . GLN A 1 111 ? -16.913 11.442 33.517 1.00 64.44 111 GLN A CA 1
ATOM 921 C C . GLN A 1 111 ? -17.206 10.514 32.343 1.00 64.44 111 GLN A C 1
ATOM 923 O O . GLN A 1 111 ? -16.333 9.861 31.779 1.00 64.44 111 GLN A O 1
ATOM 928 N N . GLN A 1 112 ? -18.467 10.519 31.917 1.00 64.19 112 GLN A N 1
ATOM 929 C CA . GLN A 1 112 ? -18.917 9.818 30.724 1.00 64.19 112 GLN A CA 1
ATOM 930 C C . GLN A 1 112 ? -18.325 10.500 29.475 1.00 64.19 112 GLN A C 1
ATOM 932 O O . GLN A 1 112 ? -18.857 11.494 28.977 1.00 64.19 112 GLN A O 1
ATOM 937 N N . ILE A 1 113 ? -17.186 10.000 28.985 1.00 71.38 113 ILE A N 1
ATOM 938 C CA . ILE A 1 113 ? -16.484 10.585 27.835 1.00 71.38 113 ILE A CA 1
ATOM 939 C C . ILE A 1 113 ? -17.145 10.149 26.523 1.00 71.38 113 ILE A C 1
ATOM 941 O O . ILE A 1 113 ? -17.223 8.964 26.198 1.00 71.38 113 ILE A O 1
ATOM 945 N N . ASN A 1 114 ? -17.576 11.117 25.712 1.00 80.06 114 ASN A N 1
ATOM 946 C CA . ASN A 1 114 ? -18.058 10.846 24.360 1.00 80.06 114 ASN A CA 1
ATOM 947 C C . ASN A 1 114 ? -16.874 10.664 23.400 1.00 80.06 114 ASN A C 1
ATOM 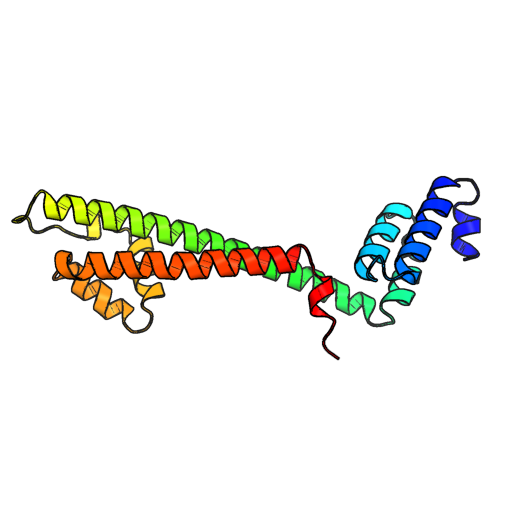949 O O . ASN A 1 114 ? -16.271 11.635 22.942 1.00 80.06 114 ASN A O 1
ATOM 953 N N . ILE A 1 115 ? -16.581 9.414 23.036 1.00 81.81 115 ILE A N 1
ATOM 954 C CA . ILE A 1 115 ? -15.452 9.075 22.156 1.00 81.81 115 ILE A CA 1
ATOM 955 C C . ILE A 1 115 ? -15.493 9.765 20.783 1.00 81.81 115 ILE A C 1
ATOM 957 O O . ILE A 1 115 ? -14.455 9.901 20.140 1.00 81.81 115 ILE A O 1
ATOM 961 N N . ASN A 1 116 ? -16.672 10.200 20.315 1.00 82.94 116 ASN A N 1
ATOM 962 C CA . ASN A 1 116 ? -16.818 10.846 19.007 1.00 82.94 116 ASN A CA 1
ATOM 963 C C . ASN A 1 116 ? -16.232 12.269 18.991 1.00 82.94 116 ASN A C 1
ATOM 965 O O . ASN A 1 116 ? -16.067 12.837 17.917 1.00 82.94 116 ASN A O 1
ATOM 969 N N . ILE A 1 117 ? -15.918 12.837 20.162 1.00 85.31 117 ILE A N 1
ATOM 970 C CA . ILE A 1 117 ? -15.175 14.100 20.281 1.00 85.31 117 ILE A CA 1
ATOM 971 C C . ILE A 1 117 ? -13.695 13.882 19.932 1.00 85.31 117 ILE A C 1
ATOM 973 O O . ILE A 1 117 ? -13.071 14.747 19.328 1.00 85.31 117 ILE A O 1
ATOM 977 N N . TYR A 1 118 ? -13.153 12.711 20.270 1.00 86.75 118 TYR A N 1
ATOM 978 C CA . TYR A 1 118 ? -11.736 12.386 20.095 1.00 86.75 118 TYR A CA 1
ATOM 979 C C . TYR A 1 118 ? -11.462 11.735 18.743 1.00 86.75 118 TYR A C 1
ATOM 981 O O . TYR A 1 118 ? -10.511 12.080 18.043 1.00 86.75 118 TYR A O 1
ATOM 989 N N . PHE A 1 119 ? -12.302 10.780 18.345 1.00 89.69 119 PHE A N 1
ATOM 990 C CA . PHE A 1 119 ? -12.102 10.066 17.096 1.00 89.69 119 PHE A CA 1
ATOM 991 C C . PHE A 1 119 ? -12.911 10.670 15.955 1.00 89.69 119 PHE A C 1
ATOM 993 O O . PHE A 1 119 ? -14.141 10.621 15.934 1.00 89.69 119 PHE A O 1
ATOM 1000 N N . SER A 1 120 ? -12.196 11.108 14.919 1.00 91.06 120 SER A N 1
ATOM 1001 C CA . SER A 1 120 ? -12.809 11.374 13.620 1.00 91.06 120 SER A CA 1
ATOM 1002 C C . SER A 1 120 ? -13.399 10.094 13.009 1.00 91.06 120 SER A C 1
ATOM 1004 O O . SER A 1 120 ? -12.932 8.976 13.265 1.00 91.06 120 SER A O 1
ATOM 1006 N N . ALA A 1 121 ? -14.376 10.249 12.111 1.00 90.94 121 ALA A N 1
ATOM 1007 C CA . ALA A 1 121 ? -14.928 9.130 11.345 1.00 90.94 121 ALA A CA 1
ATOM 1008 C C . ALA A 1 121 ? -13.847 8.364 10.555 1.00 90.94 121 ALA A C 1
ATOM 1010 O O . ALA A 1 121 ? -13.934 7.145 10.406 1.00 90.94 121 ALA A O 1
ATOM 1011 N N . VAL A 1 122 ? -12.799 9.061 10.097 1.00 90.75 122 VAL A N 1
ATOM 1012 C CA . VAL A 1 122 ? -11.662 8.458 9.385 1.00 90.75 122 VAL A CA 1
ATOM 1013 C C . VAL A 1 122 ? -10.842 7.570 10.320 1.00 90.75 122 VAL A C 1
ATOM 1015 O O . VAL A 1 122 ? -10.523 6.439 9.955 1.00 90.75 122 VAL A O 1
ATOM 1018 N N . SER A 1 123 ? -10.553 8.035 11.537 1.00 91.31 123 SER A N 1
ATOM 1019 C CA . SER A 1 123 ? -9.812 7.263 12.541 1.00 91.31 123 SER A CA 1
ATOM 1020 C C . SER A 1 123 ? -10.590 6.015 12.973 1.00 91.31 123 SER A C 1
ATOM 1022 O O . SER A 1 123 ? -10.028 4.920 12.997 1.00 91.31 123 SER A O 1
ATOM 1024 N N . LEU A 1 124 ? -11.902 6.140 13.221 1.00 93.19 124 LEU A N 1
ATOM 1025 C CA . LEU A 1 124 ? -12.769 4.990 13.525 1.00 93.19 124 LEU A CA 1
ATOM 1026 C C . LEU A 1 124 ? -12.852 4.010 12.351 1.00 93.19 124 LEU A C 1
ATOM 1028 O O . LEU A 1 124 ? -12.823 2.795 12.550 1.00 93.19 124 LEU A O 1
ATOM 1032 N N . GLY A 1 125 ? -12.933 4.526 11.124 1.00 93.56 125 GLY A N 1
ATOM 1033 C CA . GLY A 1 125 ? -12.910 3.715 9.911 1.00 93.56 125 GLY A CA 1
ATOM 1034 C C . GLY A 1 125 ? -11.602 2.936 9.768 1.00 93.56 125 GLY A C 1
ATOM 1035 O O . GLY A 1 125 ? -11.625 1.749 9.442 1.00 93.56 125 GLY A O 1
ATOM 1036 N N . TYR A 1 126 ? -10.468 3.568 10.077 1.00 94.75 126 TYR A N 1
ATOM 1037 C CA . TYR A 1 126 ? -9.167 2.906 10.070 1.00 94.75 126 TYR A CA 1
ATOM 1038 C C . TYR A 1 126 ? -9.070 1.813 11.142 1.00 94.75 126 TYR A C 1
ATOM 1040 O O . TYR A 1 126 ? -8.677 0.691 10.825 1.00 94.75 126 TYR A O 1
ATOM 1048 N N . ILE A 1 127 ? -9.508 2.092 12.377 1.00 94.94 127 ILE A N 1
ATOM 1049 C CA . ILE A 1 127 ? -9.570 1.094 13.458 1.00 94.94 127 ILE A CA 1
ATOM 1050 C C . ILE A 1 127 ? -10.448 -0.092 13.038 1.00 94.94 127 ILE A C 1
ATOM 1052 O O . ILE A 1 127 ? -10.043 -1.245 13.165 1.00 94.94 127 ILE A O 1
ATOM 1056 N N . ARG A 1 128 ? -11.621 0.161 12.452 1.00 95.12 128 ARG A N 1
ATOM 1057 C CA . ARG A 1 128 ? -12.473 -0.909 11.9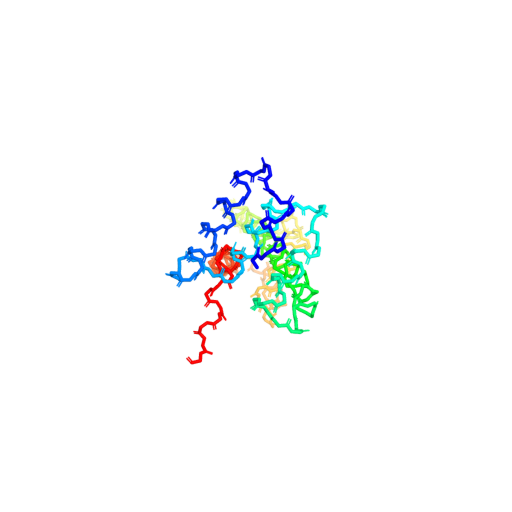20 1.00 95.12 128 ARG A CA 1
ATOM 1058 C C . ARG A 1 128 ? -11.743 -1.741 10.859 1.00 95.12 128 ARG A C 1
ATOM 1060 O O . ARG A 1 128 ? -11.798 -2.966 10.913 1.00 95.12 128 ARG A O 1
ATOM 1067 N N . LYS A 1 129 ? -11.027 -1.093 9.932 1.00 94.88 129 LYS A N 1
ATOM 1068 C CA . LYS A 1 129 ? -10.273 -1.756 8.853 1.00 94.88 129 LYS A CA 1
ATOM 1069 C C . LYS A 1 129 ? -9.209 -2.718 9.397 1.00 94.88 129 LYS A C 1
ATOM 1071 O O . LYS A 1 129 ? -9.132 -3.850 8.926 1.00 94.88 129 LYS A O 1
ATOM 1076 N N . ILE A 1 130 ? -8.414 -2.309 10.389 1.00 94.75 130 ILE A N 1
ATOM 1077 C CA . ILE A 1 130 ? -7.319 -3.142 10.933 1.00 94.75 130 ILE A CA 1
ATOM 1078 C C . ILE A 1 130 ? -7.814 -4.352 11.745 1.00 94.75 130 ILE A C 1
ATOM 1080 O O . ILE A 1 130 ? -7.087 -5.337 11.885 1.00 94.75 130 ILE A O 1
ATOM 1084 N N . TYR A 1 131 ? -9.048 -4.297 12.255 1.00 95.00 131 TYR A N 1
ATOM 1085 C CA . TYR A 1 131 ? -9.702 -5.397 12.971 1.00 95.00 131 TYR A CA 1
ATOM 1086 C C . TYR A 1 131 ? -10.590 -6.277 12.077 1.00 95.00 131 TYR A C 1
ATOM 1088 O O . TYR A 1 131 ? -11.059 -7.317 12.534 1.00 95.00 131 TYR A O 1
ATOM 1096 N N . LYS A 1 132 ? -10.773 -5.918 10.798 1.00 94.12 132 LYS A N 1
ATOM 1097 C CA . LYS A 1 132 ? -11.520 -6.703 9.799 1.00 94.12 132 LYS A CA 1
ATOM 1098 C C . LYS A 1 132 ? -12.911 -7.102 10.325 1.00 94.12 132 LYS A C 1
ATOM 1100 O O . LYS A 1 132 ? -13.696 -6.222 10.669 1.00 94.12 132 LYS A O 1
ATOM 1105 N N . GLU A 1 133 ? -13.191 -8.401 10.432 1.00 93.94 133 GLU A N 1
ATOM 1106 C CA . GLU A 1 133 ? -14.468 -8.958 10.903 1.00 93.94 133 GLU A CA 1
ATOM 1107 C C . GLU A 1 133 ? -14.826 -8.520 12.331 1.00 93.94 133 GLU A C 1
ATOM 1109 O O . GLU A 1 133 ? -15.986 -8.263 12.648 1.00 93.94 133 GLU A O 1
ATOM 1114 N N . GLU A 1 134 ? -13.825 -8.352 13.197 1.00 93.81 134 GLU A N 1
ATOM 1115 C CA . GLU A 1 134 ? -14.033 -7.895 14.575 1.00 93.81 134 GLU A CA 1
ATOM 1116 C C . GLU A 1 134 ? -14.169 -6.369 14.674 1.00 93.81 134 GLU A C 1
ATOM 1118 O O . GLU A 1 134 ? -14.457 -5.835 15.747 1.00 93.81 134 GLU A O 1
ATOM 1123 N N . GLY A 1 135 ? -13.994 -5.645 13.564 1.00 93.12 135 GLY A N 1
ATOM 1124 C CA . GLY A 1 135 ? -13.951 -4.188 13.547 1.00 93.12 135 GLY A CA 1
ATOM 1125 C C . GLY A 1 135 ? -15.223 -3.547 14.092 1.00 93.12 135 GLY A C 1
ATOM 1126 O O . GLY A 1 135 ? -15.144 -2.607 14.876 1.00 93.12 135 GLY A O 1
ATOM 1127 N N . SER A 1 136 ? -16.401 -4.065 13.740 1.00 93.25 136 SER A N 1
ATOM 1128 C CA . SER A 1 136 ? -17.669 -3.546 14.275 1.00 93.25 136 SER A CA 1
ATOM 1129 C C . SER A 1 136 ? -17.788 -3.775 15.784 1.00 93.25 136 SER A C 1
ATOM 1131 O O . SER A 1 136 ? -18.166 -2.859 16.509 1.00 93.25 136 SER A O 1
ATOM 1133 N N . SER A 1 137 ? -17.396 -4.962 16.260 1.00 94.12 137 SER A N 1
ATOM 1134 C CA . SER A 1 137 ? -17.416 -5.322 17.684 1.00 94.12 137 SER A CA 1
ATOM 1135 C C . SER A 1 137 ? -16.482 -4.432 18.506 1.00 94.12 137 SER A C 1
ATOM 1137 O O . SER A 1 137 ? -16.872 -3.917 19.552 1.00 94.12 137 SER A O 1
ATOM 1139 N N . ILE A 1 138 ? -15.274 -4.171 18.000 1.00 94.69 138 ILE A N 1
ATOM 1140 C CA . ILE A 1 138 ? -14.309 -3.283 18.657 1.00 94.69 138 ILE A CA 1
ATOM 1141 C C . ILE A 1 138 ? -14.806 -1.845 18.732 1.00 94.69 138 ILE A C 1
ATOM 1143 O O . ILE A 1 138 ? -14.643 -1.215 19.771 1.00 94.69 138 ILE A O 1
ATOM 1147 N N . ILE A 1 139 ? -15.445 -1.326 17.682 1.00 93.56 139 ILE A N 1
ATOM 1148 C CA . ILE A 1 139 ? -15.982 0.041 17.705 1.00 93.56 139 ILE A CA 1
ATOM 1149 C C . ILE A 1 139 ? -17.143 0.168 18.698 1.00 93.56 139 ILE A C 1
ATOM 1151 O O . ILE A 1 139 ? -17.232 1.182 19.385 1.00 93.56 139 ILE A O 1
ATOM 1155 N N . THR A 1 140 ? -18.011 -0.842 18.804 1.00 92.38 140 THR A N 1
ATOM 1156 C CA . THR A 1 140 ? -19.078 -0.857 19.816 1.00 92.38 140 THR A CA 1
ATOM 1157 C C . THR A 1 140 ? -18.488 -0.910 21.222 1.00 92.38 140 THR A C 1
ATOM 1159 O O . THR A 1 140 ? -18.774 -0.037 22.031 1.00 92.38 140 THR A O 1
ATOM 1162 N N . ARG A 1 141 ? -17.554 -1.832 21.485 1.00 92.06 141 ARG A N 1
ATOM 1163 C CA . ARG A 1 141 ? -16.899 -1.923 22.798 1.00 92.06 141 ARG A CA 1
ATOM 1164 C C . ARG A 1 141 ? -16.112 -0.667 23.163 1.00 92.06 141 ARG A C 1
ATOM 1166 O O . ARG A 1 141 ? -16.086 -0.306 24.325 1.00 92.06 141 ARG A O 1
ATOM 1173 N N . LEU A 1 142 ? -15.502 0.014 22.194 1.00 91.38 142 LEU A N 1
ATOM 1174 C CA . LEU A 1 142 ? -14.830 1.295 22.424 1.00 91.38 142 LEU A CA 1
ATOM 1175 C C . LEU A 1 142 ? -15.809 2.385 22.890 1.00 91.38 142 LEU A C 1
ATOM 1177 O O . LEU A 1 142 ? -15.401 3.284 23.614 1.00 91.38 142 LEU A O 1
ATOM 1181 N N . ARG A 1 143 ? -17.079 2.326 22.472 1.00 89.50 143 ARG A N 1
ATOM 1182 C CA . ARG A 1 143 ? -18.130 3.247 22.938 1.00 89.50 143 ARG A CA 1
ATOM 1183 C C . ARG A 1 143 ? -18.639 2.881 24.326 1.00 89.50 143 ARG A C 1
ATOM 1185 O O . ARG A 1 143 ? -18.928 3.787 25.097 1.00 89.50 143 ARG A O 1
ATOM 1192 N N . ASP A 1 144 ? -18.749 1.587 24.604 1.00 89.19 144 ASP A N 1
ATOM 1193 C CA . ASP A 1 144 ? -19.318 1.081 25.855 1.00 89.19 144 ASP A CA 1
ATOM 1194 C C . ASP A 1 144 ? -18.304 1.123 27.011 1.00 89.19 144 ASP A C 1
ATOM 1196 O O . ASP A 1 144 ? -18.647 1.496 28.128 1.00 89.19 144 ASP A O 1
ATOM 1200 N N . ASP A 1 145 ? -17.053 0.749 26.738 1.00 88.38 145 ASP A N 1
ATOM 1201 C CA . ASP A 1 145 ? -15.957 0.654 27.705 1.00 88.38 145 ASP A CA 1
ATOM 1202 C C . ASP A 1 145 ? -14.608 0.977 27.025 1.00 88.38 145 ASP A C 1
ATOM 1204 O O . ASP A 1 145 ? -13.843 0.082 26.633 1.00 88.38 145 ASP A O 1
ATOM 1208 N N . PRO A 1 146 ? -14.293 2.272 26.837 1.00 88.31 146 PRO A N 1
ATOM 1209 C CA . PRO A 1 146 ? -13.060 2.681 26.178 1.00 88.31 146 PRO A CA 1
ATOM 1210 C C . PRO A 1 146 ? -11.810 2.283 26.973 1.00 88.31 146 PRO A C 1
ATOM 1212 O O . PRO A 1 146 ? -10.791 1.940 26.368 1.00 88.31 146 PRO A O 1
ATOM 1215 N N . THR A 1 147 ? -11.880 2.263 28.305 1.00 87.75 147 THR A N 1
ATOM 1216 C CA . THR A 1 147 ? -10.737 2.007 29.192 1.00 87.75 147 THR A CA 1
ATOM 1217 C C . THR A 1 147 ? -10.162 0.603 28.998 1.00 87.75 147 THR A C 1
ATOM 1219 O O . THR A 1 147 ? -8.941 0.436 28.952 1.00 87.75 147 THR A O 1
ATOM 1222 N N . SER A 1 148 ? -11.006 -0.417 28.803 1.00 89.44 148 SER A N 1
ATOM 1223 C CA . SER A 1 148 ? -10.521 -1.791 28.585 1.00 89.44 148 SER A CA 1
ATOM 1224 C C . SER A 1 148 ? -10.076 -2.082 27.145 1.00 89.44 148 SER A C 1
ATOM 1226 O O . SER A 1 148 ? -9.294 -3.014 26.899 1.00 89.44 148 SER A O 1
ATOM 1228 N N . VAL A 1 149 ? -10.572 -1.312 26.172 1.00 92.62 149 VAL A N 1
ATOM 1229 C CA . VAL A 1 149 ? -10.371 -1.569 24.738 1.00 92.62 149 VAL A CA 1
ATOM 1230 C C . VAL A 1 149 ? -9.217 -0.753 24.161 1.00 92.62 149 VAL A C 1
ATOM 1232 O O . VAL A 1 149 ? -8.479 -1.271 23.317 1.00 92.62 149 VAL A O 1
ATOM 1235 N N . LEU A 1 150 ? -9.007 0.482 24.623 1.00 92.56 150 LEU A N 1
ATOM 1236 C CA . LEU A 1 150 ? -7.960 1.377 24.118 1.00 92.56 150 LEU A CA 1
ATOM 1237 C C . LEU A 1 150 ? -6.553 0.764 24.142 1.00 92.56 150 LEU A C 1
ATOM 1239 O O . LEU A 1 150 ? -5.888 0.815 23.104 1.00 92.56 150 LEU A O 1
ATOM 1243 N N . PRO A 1 151 ? -6.100 0.095 25.223 1.00 94.31 151 PRO A N 1
ATOM 1244 C CA . PRO A 1 151 ? -4.780 -0.537 25.231 1.00 94.31 151 PRO A CA 1
ATOM 1245 C C . PRO A 1 151 ? -4.630 -1.611 24.144 1.00 94.31 151 PRO A C 1
ATOM 1247 O O . PRO A 1 151 ? -3.563 -1.770 23.548 1.00 94.31 151 PRO A O 1
ATOM 1250 N N . LYS A 1 152 ? -5.713 -2.341 23.842 1.00 95.38 152 LYS A N 1
ATOM 1251 C CA . LYS A 1 152 ? -5.726 -3.366 22.788 1.00 95.38 152 LYS A CA 1
ATOM 1252 C C . LYS A 1 152 ? -5.625 -2.723 21.407 1.00 95.38 152 LYS A C 1
ATOM 1254 O O . LYS A 1 152 ? -4.859 -3.216 20.579 1.00 95.38 152 LYS A O 1
ATOM 1259 N N . ILE A 1 153 ? -6.354 -1.626 21.184 1.00 95.31 153 ILE A N 1
ATOM 1260 C CA . ILE A 1 153 ? -6.303 -0.850 19.937 1.00 95.31 153 ILE A CA 1
ATOM 1261 C C . ILE A 1 153 ? -4.897 -0.293 19.715 1.00 95.31 153 ILE A C 1
ATOM 1263 O O . ILE A 1 153 ? -4.345 -0.487 18.634 1.00 95.31 153 ILE A O 1
ATOM 1267 N N . LEU A 1 154 ? -4.288 0.327 20.730 1.00 95.56 154 LEU A N 1
ATOM 1268 C CA . LEU A 1 154 ? -2.926 0.867 20.644 1.00 95.56 154 LEU A CA 1
ATOM 1269 C C . LEU A 1 154 ? -1.911 -0.220 20.274 1.00 95.56 154 LEU A C 1
ATOM 1271 O O . LEU A 1 154 ? -1.185 -0.082 19.291 1.00 95.56 154 LEU A O 1
ATOM 1275 N N . LYS A 1 155 ? -1.943 -1.364 20.967 1.00 95.56 155 LYS A N 1
ATOM 1276 C CA . LYS A 1 155 ? -1.068 -2.506 20.658 1.00 95.56 155 LYS A CA 1
ATOM 1277 C C . LYS A 1 155 ? -1.264 -3.037 19.231 1.00 95.56 155 LYS A C 1
ATOM 1279 O O . LYS A 1 155 ? -0.306 -3.457 18.573 1.00 95.56 155 LYS A O 1
ATOM 1284 N N . LYS A 1 156 ? -2.504 -3.045 18.733 1.00 95.50 156 LYS A N 1
ATOM 1285 C CA . LYS A 1 156 ? -2.804 -3.457 17.356 1.00 95.50 156 LYS A CA 1
ATOM 1286 C C . LYS A 1 156 ? -2.279 -2.435 16.347 1.00 95.50 156 LYS A C 1
ATOM 1288 O O . LYS A 1 156 ? -1.675 -2.852 15.364 1.00 95.50 156 LYS A O 1
ATOM 1293 N N . LEU A 1 157 ? -2.433 -1.135 16.604 1.00 94.69 157 LEU A N 1
ATOM 1294 C CA . LEU A 1 157 ? -1.891 -0.062 15.762 1.00 94.69 157 LEU A CA 1
ATOM 1295 C C . LEU A 1 157 ? -0.362 -0.149 15.636 1.00 94.69 157 LEU A C 1
ATOM 1297 O O . LEU A 1 157 ? 0.149 -0.027 14.526 1.00 94.69 157 LEU A O 1
ATOM 1301 N N . GLU A 1 158 ? 0.357 -0.424 16.725 1.00 93.06 158 GLU A N 1
ATOM 1302 C CA . GLU A 1 158 ? 1.814 -0.653 16.704 1.00 93.06 158 GLU A CA 1
ATOM 1303 C C . GLU A 1 158 ? 2.203 -1.900 15.895 1.00 93.06 158 GLU A C 1
ATOM 1305 O O . GLU A 1 158 ? 3.203 -1.924 15.177 1.00 93.06 158 GLU A O 1
ATOM 1310 N N . SER A 1 159 ? 1.411 -2.968 16.000 1.00 93.56 159 SER A N 1
ATOM 1311 C CA . SER A 1 159 ? 1.659 -4.196 15.238 1.00 93.56 159 SER A CA 1
ATOM 1312 C C . SER A 1 159 ? 1.458 -3.969 13.735 1.00 93.56 159 SER A C 1
ATOM 1314 O O . SER A 1 159 ? 2.263 -4.440 12.933 1.00 93.56 159 SER A O 1
ATOM 1316 N N . GLU A 1 160 ? 0.428 -3.210 13.350 1.00 93.19 160 GLU A N 1
ATOM 1317 C CA . GLU A 1 160 ? 0.180 -2.827 11.954 1.00 93.19 160 GLU A CA 1
ATOM 1318 C C . GLU A 1 160 ? 1.255 -1.878 11.407 1.00 93.19 160 GLU A C 1
ATOM 1320 O O . GLU A 1 160 ? 1.633 -1.996 10.243 1.00 93.19 160 GLU A O 1
ATOM 1325 N N . GLU A 1 161 ? 1.808 -0.982 12.231 1.00 92.88 161 GLU A N 1
ATOM 1326 C CA . GLU A 1 161 ? 2.928 -0.118 11.833 1.00 92.88 161 GLU A CA 1
ATOM 1327 C C . GLU A 1 161 ? 4.115 -0.930 11.317 1.00 92.88 161 GLU A C 1
ATOM 1329 O O . GLU A 1 161 ? 4.632 -0.663 10.234 1.00 92.88 161 GLU A O 1
ATOM 1334 N N . LYS A 1 162 ? 4.509 -1.972 12.055 1.00 93.12 162 LYS A N 1
ATOM 1335 C CA . LYS A 1 162 ? 5.628 -2.842 11.666 1.00 93.12 162 LYS A CA 1
ATOM 1336 C C . LYS A 1 162 ? 5.382 -3.515 10.317 1.00 93.12 162 LYS A C 1
ATOM 1338 O O . LYS A 1 162 ? 6.307 -3.644 9.516 1.00 93.12 162 LYS A O 1
ATOM 1343 N N . VAL A 1 163 ? 4.140 -3.927 10.053 1.00 93.88 163 VAL A N 1
ATOM 1344 C CA . VAL A 1 163 ? 3.744 -4.533 8.773 1.00 93.88 163 VAL A CA 1
ATOM 1345 C C . VAL A 1 163 ? 3.833 -3.513 7.637 1.00 93.88 163 VAL A C 1
ATOM 1347 O O . VAL A 1 163 ? 4.383 -3.828 6.581 1.00 93.88 163 VAL A O 1
ATOM 1350 N N . LEU A 1 164 ? 3.341 -2.291 7.853 1.00 92.50 164 LEU A N 1
ATOM 1351 C CA . LEU A 1 164 ? 3.381 -1.218 6.858 1.00 92.50 164 LEU A CA 1
ATOM 1352 C C . LEU A 1 164 ? 4.814 -0.770 6.553 1.00 92.50 164 LEU A C 1
ATOM 1354 O O . LEU A 1 164 ? 5.163 -0.665 5.381 1.00 92.50 164 LEU A O 1
ATOM 1358 N N . ILE A 1 16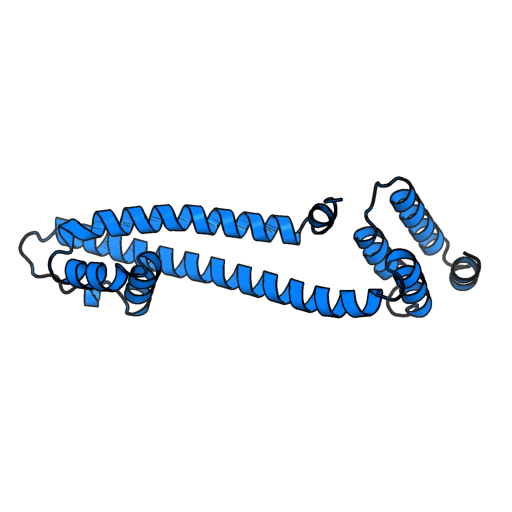5 ? 5.662 -0.592 7.571 1.00 92.19 165 ILE A N 1
ATOM 1359 C CA . ILE A 1 165 ? 7.082 -0.240 7.401 1.00 92.19 165 ILE A CA 1
ATOM 1360 C C . ILE A 1 165 ? 7.811 -1.318 6.596 1.00 92.19 165 ILE A C 1
ATOM 1362 O O . ILE A 1 165 ? 8.569 -1.002 5.678 1.00 92.19 165 ILE A O 1
ATOM 1366 N N . LYS A 1 166 ? 7.555 -2.598 6.892 1.00 93.06 166 LYS A N 1
ATOM 1367 C CA . LYS A 1 166 ? 8.126 -3.698 6.110 1.00 93.06 166 LYS A CA 1
ATOM 1368 C C . LYS A 1 166 ? 7.670 -3.634 4.651 1.00 93.06 166 LYS A C 1
ATOM 1370 O O . LYS A 1 166 ? 8.507 -3.677 3.755 1.00 93.06 166 LYS A O 1
ATOM 1375 N N . LYS A 1 167 ? 6.362 -3.480 4.409 1.00 91.75 167 LYS A N 1
ATOM 1376 C CA . LYS A 1 167 ? 5.807 -3.377 3.050 1.00 91.75 167 LYS A CA 1
ATOM 1377 C C . LYS A 1 167 ? 6.404 -2.189 2.287 1.00 91.75 167 LYS A C 1
ATOM 1379 O O . LYS A 1 167 ? 6.734 -2.333 1.114 1.00 91.75 167 LYS A O 1
ATOM 1384 N N . TRP A 1 168 ? 6.573 -1.047 2.950 1.00 90.62 168 TRP A N 1
ATOM 1385 C CA . TRP A 1 168 ? 7.221 0.135 2.385 1.00 90.62 168 TRP A CA 1
ATOM 1386 C C . TRP A 1 168 ? 8.663 -0.163 1.946 1.00 90.62 168 TRP A C 1
ATOM 1388 O O . TRP A 1 168 ? 9.036 0.120 0.806 1.00 90.62 168 TRP A O 1
ATOM 1398 N N . GLY A 1 169 ? 9.447 -0.822 2.808 1.00 88.06 169 GLY A N 1
ATOM 1399 C CA . GLY A 1 169 ? 10.809 -1.261 2.491 1.00 88.06 169 GLY A CA 1
ATOM 1400 C C . GLY A 1 169 ? 10.868 -2.220 1.298 1.00 88.06 169 GLY A C 1
ATOM 1401 O O . GLY A 1 169 ? 11.678 -2.021 0.392 1.00 88.06 169 GLY A O 1
ATOM 1402 N N . ASP A 1 170 ? 9.962 -3.199 1.244 1.00 87.69 170 ASP A N 1
ATOM 1403 C CA . ASP A 1 170 ? 9.882 -4.167 0.144 1.00 87.69 170 ASP A CA 1
ATOM 1404 C C . ASP A 1 170 ? 9.557 -3.482 -1.199 1.00 87.69 170 ASP A C 1
ATOM 1406 O O . ASP A 1 170 ? 10.122 -3.838 -2.237 1.00 87.69 170 ASP A O 1
ATOM 1410 N N . ILE A 1 171 ? 8.655 -2.490 -1.208 1.00 85.75 171 ILE A N 1
ATOM 1411 C CA . ILE A 1 171 ? 8.324 -1.703 -2.411 1.00 85.75 171 ILE A CA 1
ATOM 1412 C C . ILE A 1 171 ? 9.547 -0.898 -2.866 1.00 85.75 171 ILE A C 1
ATOM 1414 O O . ILE A 1 171 ? 9.873 -0.885 -4.057 1.00 85.75 171 ILE A O 1
ATOM 1418 N N . HIS A 1 172 ? 10.259 -0.272 -1.929 1.00 81.31 172 HIS A N 1
ATOM 1419 C CA . HIS A 1 172 ? 11.445 0.523 -2.232 1.00 81.31 172 HIS A CA 1
ATOM 1420 C C . HIS A 1 172 ? 12.599 -0.337 -2.777 1.00 81.31 172 HIS A C 1
ATOM 1422 O O . HIS A 1 172 ? 13.236 0.034 -3.767 1.00 81.31 172 HIS A O 1
ATOM 1428 N N . GLU A 1 173 ? 12.831 -1.527 -2.211 1.00 82.31 173 GLU A N 1
ATOM 1429 C CA . GLU A 1 173 ? 13.825 -2.466 -2.743 1.00 82.31 173 GLU A CA 1
ATOM 1430 C C . GLU A 1 173 ? 13.451 -2.934 -4.156 1.00 82.31 173 GLU A C 1
ATOM 1432 O O . GLU A 1 173 ? 14.305 -2.943 -5.045 1.00 82.31 173 GLU A O 1
ATOM 1437 N N . LYS A 1 174 ? 12.176 -3.253 -4.409 1.00 78.12 174 LYS A N 1
ATOM 1438 C CA . LYS A 1 174 ? 11.701 -3.642 -5.750 1.00 78.12 174 LYS A CA 1
ATOM 1439 C C . LYS A 1 174 ? 11.858 -2.522 -6.778 1.00 78.12 174 LYS A C 1
ATOM 1441 O O . LYS A 1 174 ? 12.179 -2.807 -7.934 1.00 78.12 174 LYS A O 1
ATOM 1446 N N . LYS A 1 175 ? 11.640 -1.268 -6.371 1.00 71.94 175 LYS A N 1
ATOM 1447 C CA . LYS A 1 175 ? 11.806 -0.088 -7.230 1.00 71.94 175 LYS A CA 1
ATOM 1448 C C . LYS A 1 175 ? 13.274 0.137 -7.599 1.00 71.94 175 LYS A C 1
ATOM 1450 O O . LYS A 1 175 ? 13.560 0.399 -8.767 1.00 71.94 175 LYS A O 1
ATOM 1455 N N . ASN A 1 176 ? 14.187 -0.027 -6.641 1.00 69.31 176 ASN A N 1
ATOM 1456 C CA . ASN A 1 176 ? 15.616 0.230 -6.842 1.00 69.31 176 ASN A CA 1
ATOM 1457 C C . ASN A 1 176 ? 16.375 -0.954 -7.462 1.00 69.31 176 ASN A C 1
ATOM 1459 O O . ASN A 1 176 ? 17.332 -0.731 -8.192 1.00 69.31 176 ASN A O 1
ATOM 1463 N N . ASN A 1 177 ? 15.922 -2.197 -7.249 1.00 66.69 177 ASN A N 1
ATOM 1464 C CA . ASN A 1 177 ? 16.559 -3.417 -7.763 1.00 66.69 177 ASN A CA 1
ATOM 1465 C C . ASN A 1 177 ? 15.607 -4.267 -8.630 1.00 66.69 177 ASN A C 1
ATOM 1467 O O . ASN A 1 177 ? 15.321 -5.425 -8.306 1.00 66.69 177 ASN A O 1
ATOM 1471 N N . PRO A 1 178 ? 15.148 -3.761 -9.789 1.00 60.12 178 PRO A N 1
ATOM 1472 C CA . PRO A 1 178 ? 14.224 -4.494 -10.655 1.00 60.12 178 PRO A CA 1
ATOM 1473 C C . PRO A 1 178 ? 14.832 -5.779 -11.250 1.00 60.12 178 PRO A C 1
ATOM 1475 O O . PRO A 1 178 ? 14.082 -6.652 -11.687 1.00 60.12 178 PRO A O 1
ATOM 1478 N N . CYS A 1 179 ? 16.166 -5.917 -11.263 1.00 54.25 179 CYS A N 1
ATOM 1479 C CA . CYS A 1 179 ? 16.882 -7.055 -11.854 1.00 54.25 179 CYS A CA 1
ATOM 1480 C C . CYS A 1 179 ? 16.947 -8.315 -10.954 1.00 54.25 179 CYS A C 1
ATOM 1482 O O . CYS A 1 179 ? 17.233 -9.391 -11.470 1.00 54.25 179 CYS A O 1
ATOM 1484 N N . LYS A 1 180 ? 16.602 -8.253 -9.653 1.00 52.97 180 LYS A N 1
ATOM 1485 C CA . LYS A 1 180 ? 16.580 -9.444 -8.764 1.00 52.97 180 LYS A CA 1
ATOM 1486 C C . LYS A 1 180 ? 15.341 -10.340 -8.916 1.00 52.97 180 LYS A C 1
ATOM 1488 O O . LYS A 1 180 ? 15.323 -11.453 -8.409 1.00 52.97 180 LYS A O 1
ATOM 1493 N N . LEU A 1 181 ? 14.308 -9.883 -9.624 1.00 47.78 181 LEU A N 1
ATOM 1494 C CA . LEU A 1 181 ? 13.043 -10.614 -9.791 1.00 47.78 181 LEU A CA 1
ATOM 1495 C C . LEU A 1 181 ? 13.032 -11.575 -10.997 1.00 47.78 181 LEU A C 1
ATOM 1497 O O . LEU A 1 181 ? 12.000 -12.178 -11.272 1.00 47.78 181 LEU A O 1
ATOM 1501 N N . GLY A 1 182 ? 14.149 -11.692 -11.728 1.00 41.31 182 GLY A N 1
ATOM 1502 C CA . GLY A 1 182 ? 14.257 -12.491 -12.956 1.00 41.31 182 GLY A CA 1
ATOM 1503 C C . GLY A 1 182 ? 15.051 -13.796 -12.853 1.00 41.31 182 GLY A C 1
ATOM 1504 O O . GLY A 1 182 ? 15.031 -14.561 -13.811 1.00 41.31 182 GLY A O 1
ATOM 1505 N N . SER A 1 183 ? 15.721 -14.079 -11.731 1.00 34.69 183 SER A N 1
ATOM 1506 C CA . SER A 1 183 ? 16.470 -15.332 -11.544 1.00 34.69 183 SER A CA 1
ATOM 1507 C C . SER A 1 183 ? 15.663 -16.332 -10.724 1.00 34.69 183 SER A C 1
ATOM 1509 O O . SER A 1 183 ? 15.991 -16.627 -9.580 1.00 34.69 183 SER A O 1
ATOM 1511 N N . ILE A 1 184 ? 14.581 -16.833 -11.315 1.00 36.78 184 ILE A N 1
ATOM 1512 C CA . ILE A 1 184 ? 14.067 -18.165 -10.990 1.00 36.78 184 ILE A CA 1
ATOM 1513 C C . ILE A 1 184 ? 13.874 -18.878 -12.326 1.00 36.78 184 ILE A C 1
ATOM 1515 O O . ILE A 1 184 ? 12.818 -18.773 -12.950 1.00 36.78 184 ILE A O 1
ATOM 1519 N N . VAL A 1 185 ? 14.937 -19.547 -12.765 1.00 32.94 185 VAL A N 1
ATOM 1520 C CA . VAL A 1 185 ? 14.880 -20.794 -13.533 1.00 32.94 185 VAL A CA 1
ATOM 1521 C C . VAL A 1 185 ? 15.906 -21.720 -12.904 1.00 32.94 185 VAL A C 1
ATOM 1523 O O . VAL A 1 185 ? 17.046 -21.242 -12.702 1.00 32.94 185 VAL A O 1
#

Foldseek 3Di:
DVVQCVVCVVPVVLVVQLVVLVVCVVVVVDALVRSLVSNCVSCDPVPVVVSVVSQCVSPNPCSVVVVVVVVVVVVVLVVLLVVLVVLLVLLVLLLVLLVVVLVVCVVCVPDQDQSCVSDDPSSLVSLLVLCPPCSVVLSVCCNVPVNVRSVVSNVSSVVVNVVSVVSNVVSVCCVVCVPVVPPDD

Radius of gyration: 27.37 Å; chains: 1; bounding box: 54×35×76 Å

pLDDT: mean 83.07, std 13.91, range [32.94, 95.56]